Protein AF-A0A9W9KBC9-F1 (afdb_monomer)

Radius of gyration: 22.39 Å; Cα contacts (8 Å, |Δi|>4): 145; chains: 1; bounding box: 59×56×52 Å

Foldseek 3Di:
DPPVVVVVVVVVVVVVVVVVVVVVVVPDPQDDLAPAAAEAEDPDPVLVLVLLCSCPVSVRPNVRHHYDYPDPDDDDPPPDPPLPPDDPDVSNLVSQQVDADPVDRVGGNNVVVVVVCVVCVVVLADPCQDDDPDDDPQPVVVLVVLVVVLLPDDLVVQPAHFQLVRDDPSNCPDPVVVNVCVSRVDDRRDGSSVVSVCCNPCVVVCCVSHPD

Sequence (212 aa):
MSNINKYNCEYQHRLNEEQQKSIHNECRPKRNPQNVQAWLIGRDVASLAAAVHLITKAKVPAHQVHILDIHHGSTGVIKAPGAQPYFHEECVKDILNVVPSLTDPDKSCWENIKEHEWYTRPINQSHARVIRQDQGETRQRKARMDLIEFILDDEKSFGPKKIGDLFDKTLFESEFWTLWSTTFMLQKWHSASEFHRLLCKYLPEMHTRNSV

pLDDT: mean 78.31, std 17.49, range [37.75, 97.44]

InterPro domains:
  IPR010354 Oleate hydratase [PF06100] (36-210)
  IPR010354 Oleate hydratase [PTHR37417] (26-208)
  IPR036188 FAD/NAD(P)-binding domain superfamily [G3DSA:3.50.50.60] (2-139)

Organism: NCBI:txid1131581

Mean predicted aligned error: 11.78 Å

Secondary structure (DSSP, 8-state):
--HHHHHHHHHHHHHHHHHHHHHHHHSS----GGG--EEEESSSHHHHHHHHHHHHTS---GGGEEEE----S------PPP-SSP---HHHHHHHHHSBPSS-TTSBHHHHHHHHHHHHTTT---S-S---S------HHHHHHHHHHHHHS-GGGTTT-BHHHH--HHHHTSHHHHHHHHHTT--TTSBHHHHHHHHHHHHHHHHHHS--

Nearest PDB structures (foldseek):
  9axe-assembly1_A  TM=8.145E-01  e=1.492E-07  Staphylococcus aureus
  7kax-assembly2_C  TM=8.296E-01  e=1.999E-07  Staphylococcus aureus
  7kay-assembly1_A  TM=7.781E-01  e=1.492E-07  Staphylococcus aureus
  8ur6-assembly1_B  TM=7.524E-01  e=2.841E-07  Staphylococcus aureus
  7kax-assembly2_B  TM=7.781E-01  e=3.133E-06  Staphylococcus aureus

Structure (mmCIF, N/CA/C/O backbone):
data_AF-A0A9W9KBC9-F1
#
_entry.id   AF-A0A9W9KBC9-F1
#
loop_
_atom_site.group_PDB
_atom_site.id
_atom_site.type_symbol
_atom_site.label_atom_id
_atom_site.label_alt_id
_atom_site.label_comp_id
_atom_site.label_asym_id
_atom_site.label_entity_id
_atom_site.label_seq_id
_atom_site.pdbx_PDB_ins_code
_atom_site.Cartn_x
_atom_site.Cartn_y
_atom_site.Cartn_z
_atom_site.occupancy
_atom_site.B_iso_or_equiv
_atom_site.auth_seq_id
_atom_site.auth_comp_id
_atom_site.auth_asym_id
_atom_site.auth_atom_id
_atom_site.pdbx_PDB_model_num
ATOM 1 N N . MET A 1 1 ? 8.366 33.590 -12.735 1.00 38.19 1 MET A N 1
ATOM 2 C CA . MET A 1 1 ? 7.001 34.044 -12.375 1.00 38.19 1 MET A CA 1
ATOM 3 C C . MET A 1 1 ? 5.900 32.983 -12.581 1.00 38.19 1 MET A C 1
ATOM 5 O O . MET A 1 1 ? 4.764 33.282 -12.253 1.00 38.19 1 MET A O 1
ATOM 9 N N . SER A 1 2 ? 6.179 31.742 -13.027 1.00 47.88 2 SER A N 1
ATOM 10 C CA . SER A 1 2 ? 5.127 30.725 -13.278 1.00 47.88 2 SER A CA 1
ATOM 11 C C . SER A 1 2 ? 4.827 29.756 -12.119 1.00 47.88 2 SER A C 1
ATOM 13 O O . SER A 1 2 ? 3.804 29.080 -12.156 1.00 47.88 2 SER A O 1
ATOM 15 N N . ASN A 1 3 ? 5.657 29.698 -11.069 1.00 43.78 3 ASN A N 1
ATOM 16 C CA . ASN A 1 3 ? 5.478 28.718 -9.984 1.00 43.78 3 ASN A CA 1
ATOM 17 C C . ASN A 1 3 ? 4.366 29.083 -8.984 1.00 43.78 3 ASN A C 1
ATOM 19 O O . ASN A 1 3 ? 3.722 28.186 -8.455 1.00 43.78 3 ASN A O 1
ATOM 23 N N . ILE A 1 4 ? 4.072 30.369 -8.764 1.00 42.66 4 ILE A N 1
ATOM 24 C CA . ILE A 1 4 ? 3.036 30.802 -7.802 1.00 42.66 4 ILE A CA 1
ATOM 25 C C . ILE A 1 4 ? 1.627 30.394 -8.271 1.00 42.66 4 ILE A C 1
ATOM 27 O O . ILE A 1 4 ? 0.792 29.991 -7.465 1.00 42.66 4 ILE A O 1
ATOM 31 N N . ASN A 1 5 ? 1.382 30.403 -9.585 1.00 44.00 5 ASN A N 1
ATOM 32 C CA . ASN A 1 5 ? 0.074 30.060 -10.147 1.00 44.00 5 ASN A CA 1
ATOM 33 C C . ASN A 1 5 ? -0.251 28.561 -10.047 1.00 44.00 5 ASN A C 1
ATOM 35 O O . ASN A 1 5 ? -1.417 28.212 -9.885 1.00 44.00 5 ASN A O 1
ATOM 39 N N . LYS A 1 6 ? 0.755 27.675 -10.091 1.00 48.59 6 LYS A N 1
ATOM 40 C CA . LYS A 1 6 ? 0.546 26.223 -9.966 1.00 48.59 6 LYS A CA 1
ATOM 41 C C . LYS A 1 6 ? 0.230 25.813 -8.523 1.00 48.59 6 LYS A C 1
ATOM 43 O O . LYS A 1 6 ? -0.740 25.097 -8.303 1.00 48.59 6 LYS A O 1
ATOM 48 N N . TYR A 1 7 ? 0.969 26.355 -7.550 1.00 42.62 7 TYR A N 1
ATOM 49 C CA . TYR A 1 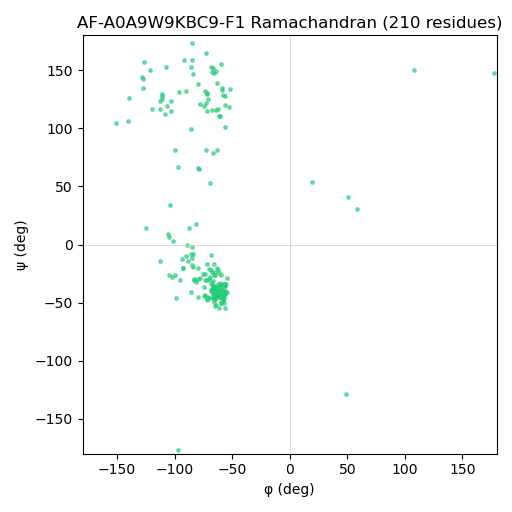7 ? 0.697 26.127 -6.124 1.00 42.62 7 TYR A CA 1
ATOM 50 C C . TYR A 1 7 ? -0.665 26.686 -5.693 1.00 42.62 7 TYR A C 1
ATOM 52 O O . TYR A 1 7 ? -1.391 26.020 -4.958 1.00 42.62 7 TYR A O 1
ATOM 60 N N . ASN A 1 8 ? -1.052 27.865 -6.196 1.00 39.69 8 ASN A N 1
ATOM 61 C CA . ASN A 1 8 ? -2.388 28.410 -5.952 1.00 39.69 8 ASN A CA 1
ATOM 62 C C . ASN A 1 8 ? -3.484 27.534 -6.576 1.00 39.69 8 ASN A C 1
ATOM 64 O O . ASN A 1 8 ? -4.514 27.331 -5.946 1.00 39.69 8 ASN A O 1
ATOM 68 N N . CYS A 1 9 ? -3.263 26.967 -7.765 1.00 45.56 9 CYS A N 1
ATOM 69 C CA . CYS A 1 9 ? -4.229 26.071 -8.402 1.00 45.56 9 CYS A CA 1
ATOM 70 C C . CYS A 1 9 ? -4.414 24.763 -7.609 1.00 45.56 9 CYS A C 1
ATOM 72 O O . CYS A 1 9 ? -5.542 24.391 -7.305 1.00 45.56 9 CYS A O 1
ATOM 74 N N . GLU A 1 10 ? -3.325 24.110 -7.188 1.00 54.19 10 GLU A N 1
ATOM 75 C CA . GLU A 1 10 ? -3.364 22.872 -6.386 1.00 54.19 10 GLU A CA 1
ATOM 76 C C . GLU A 1 10 ? -3.938 23.084 -4.973 1.00 54.19 10 GLU A C 1
ATOM 78 O O . GLU A 1 10 ? -4.568 22.188 -4.408 1.00 54.19 10 GLU A O 1
ATOM 83 N N . TYR A 1 11 ? -3.736 24.267 -4.386 1.00 52.25 11 TYR A N 1
ATOM 84 C CA . TYR A 1 11 ? -4.329 24.637 -3.100 1.00 52.25 11 TYR A CA 1
ATOM 85 C C . TYR A 1 11 ? -5.838 24.876 -3.223 1.00 52.25 11 TYR A C 1
ATOM 87 O O . TYR A 1 11 ? -6.614 24.332 -2.442 1.00 52.25 11 TYR A O 1
ATOM 95 N N . GLN A 1 12 ? -6.268 25.614 -4.250 1.00 41.38 12 GLN A N 1
ATOM 96 C CA . GLN A 1 12 ? -7.689 25.838 -4.531 1.00 41.38 12 GLN A CA 1
ATOM 97 C C . GLN A 1 12 ? -8.405 24.532 -4.914 1.00 41.38 12 GLN A C 1
ATOM 99 O O . GLN A 1 12 ? -9.538 24.316 -4.495 1.00 41.38 12 GLN A O 1
ATOM 104 N N . HIS A 1 13 ? -7.741 23.618 -5.633 1.00 56.84 13 HIS A N 1
ATOM 105 C CA . HIS A 1 13 ? -8.294 22.295 -5.940 1.00 56.84 13 HIS A CA 1
ATOM 106 C C . HIS A 1 13 ? -8.493 21.450 -4.674 1.00 56.84 13 HIS A C 1
ATOM 108 O O . HIS A 1 13 ? -9.556 20.859 -4.503 1.00 56.84 13 HIS A O 1
ATOM 114 N N . ARG A 1 14 ? -7.523 21.452 -3.745 1.00 61.00 14 ARG A N 1
ATOM 115 C CA . ARG A 1 14 ? -7.652 20.763 -2.448 1.00 61.00 14 ARG A CA 1
ATOM 116 C C . ARG A 1 14 ? -8.760 21.343 -1.576 1.00 61.00 14 ARG A C 1
ATOM 118 O O . ARG A 1 14 ? -9.538 20.570 -1.032 1.00 61.00 14 ARG A O 1
ATOM 125 N N . LEU A 1 15 ? -8.880 22.669 -1.490 1.00 57.75 15 LEU A N 1
ATOM 126 C CA . LEU A 1 15 ? -9.969 23.314 -0.746 1.00 57.75 15 LEU A CA 1
ATOM 127 C C . LEU A 1 15 ? -11.342 22.981 -1.341 1.00 57.75 15 LEU A C 1
ATOM 129 O O . LEU A 1 15 ? -12.271 22.662 -0.603 1.00 57.75 15 LEU A O 1
ATOM 133 N N . ASN A 1 16 ? -11.454 22.981 -2.671 1.00 55.47 16 ASN A N 1
ATOM 134 C CA . ASN A 1 16 ? -12.686 22.610 -3.364 1.00 55.47 16 ASN A CA 1
ATOM 135 C C . ASN A 1 16 ? -13.025 21.123 -3.179 1.00 55.47 16 ASN A C 1
ATOM 137 O O . ASN A 1 16 ? -14.193 20.787 -2.996 1.00 55.47 16 ASN A O 1
ATOM 141 N N . GLU A 1 17 ? -12.029 20.233 -3.171 1.00 61.78 17 GLU A N 1
ATOM 142 C CA . GLU A 1 17 ? -12.213 18.810 -2.868 1.00 61.78 17 GLU A CA 1
ATOM 143 C C . GLU A 1 17 ? -12.592 18.565 -1.405 1.00 61.78 17 GLU A C 1
ATOM 145 O O . GLU A 1 17 ? -13.431 17.710 -1.130 1.00 61.78 17 GLU A O 1
ATOM 150 N N . GLU A 1 18 ? -12.008 19.296 -0.456 1.00 61.31 18 GLU A N 1
ATOM 151 C CA . GLU A 1 18 ? -12.366 19.231 0.964 1.00 61.31 18 GLU A CA 1
ATOM 152 C C . GLU A 1 18 ? -13.781 19.768 1.207 1.00 61.31 18 GLU A C 1
ATOM 154 O O . GLU A 1 18 ? -14.566 19.126 1.910 1.00 61.31 18 GLU A O 1
ATOM 159 N N . GLN A 1 19 ? -14.163 20.871 0.556 1.00 53.91 19 GLN A N 1
ATOM 160 C CA . GLN A 1 19 ? -15.533 21.389 0.584 1.00 53.91 19 GLN A CA 1
ATOM 161 C C . GLN A 1 19 ? -16.522 20.431 -0.085 1.00 53.91 19 GLN A C 1
ATOM 163 O O . GLN A 1 19 ? -17.578 20.165 0.484 1.00 53.91 19 GLN A O 1
ATOM 168 N N . GLN A 1 20 ? -16.190 19.839 -1.234 1.00 54.19 20 GLN A N 1
ATOM 169 C CA . GLN A 1 20 ? -17.045 18.838 -1.882 1.00 54.19 20 GLN A CA 1
ATOM 170 C C . GLN A 1 20 ? -17.157 17.549 -1.059 1.00 54.19 20 GLN A C 1
ATOM 172 O O . GLN A 1 20 ? -18.251 16.996 -0.958 1.00 54.19 20 GLN A O 1
ATOM 177 N N . LYS A 1 21 ? -16.081 17.089 -0.408 1.00 58.62 21 LYS A N 1
ATOM 178 C CA . LYS A 1 21 ? -16.115 15.961 0.543 1.00 58.62 21 LYS A CA 1
ATOM 179 C C . LYS A 1 21 ? -16.962 16.287 1.775 1.00 58.62 21 LYS A C 1
ATOM 181 O O . LYS A 1 21 ? -17.679 15.408 2.250 1.00 58.62 21 LYS A O 1
ATOM 186 N N . SER A 1 22 ? -16.914 17.526 2.267 1.00 54.06 22 SER A N 1
ATOM 187 C CA . SER A 1 22 ? -17.748 18.011 3.375 1.00 54.06 22 SER A CA 1
ATOM 188 C C . SER A 1 22 ? -19.237 18.000 3.004 1.00 54.06 22 SER A C 1
ATOM 190 O O . SER A 1 22 ? -20.035 17.336 3.664 1.00 54.06 22 SER A O 1
ATOM 192 N N . ILE A 1 23 ? -19.589 18.611 1.868 1.00 54.50 23 ILE A N 1
ATOM 193 C CA . ILE A 1 23 ? -20.967 18.688 1.353 1.00 54.50 23 ILE A CA 1
ATOM 194 C C . ILE A 1 23 ? -21.520 17.287 1.031 1.00 54.50 23 ILE A C 1
ATOM 196 O O . ILE A 1 23 ? -22.667 16.966 1.348 1.00 54.50 23 ILE A O 1
ATOM 200 N N . HIS A 1 24 ? -20.700 16.403 0.453 1.00 54.56 24 HIS A N 1
ATOM 201 C CA . HIS A 1 24 ? -21.101 15.025 0.140 1.00 54.56 24 HIS A CA 1
ATOM 202 C C . HIS A 1 24 ? -21.281 14.149 1.391 1.00 54.56 24 HIS A C 1
ATOM 204 O O . HIS A 1 24 ? -22.105 13.232 1.391 1.00 54.56 24 HIS A O 1
ATOM 210 N N . ASN A 1 25 ? -20.543 14.429 2.471 1.00 58.69 25 ASN A N 1
ATOM 211 C CA . ASN A 1 25 ? -20.689 13.734 3.754 1.00 58.69 25 ASN A CA 1
ATOM 212 C C . ASN A 1 25 ? -21.935 14.170 4.542 1.00 58.69 25 ASN A C 1
ATOM 214 O O . ASN A 1 25 ? -22.448 13.377 5.335 1.00 58.69 25 ASN A O 1
ATOM 218 N N . GLU A 1 26 ? -22.439 15.387 4.329 1.00 56.28 26 GLU A N 1
ATOM 219 C CA . GLU A 1 26 ? -23.689 15.860 4.939 1.00 56.28 26 GLU A CA 1
ATOM 220 C C . GLU A 1 26 ? -24.938 15.231 4.299 1.00 56.28 26 GLU A C 1
ATOM 222 O O . GLU A 1 26 ? -25.917 14.974 4.997 1.00 56.28 26 GLU A O 1
ATOM 227 N N . CYS A 1 27 ? -24.896 14.895 3.004 1.00 51.22 27 CYS A N 1
ATOM 228 C CA . CYS A 1 27 ? -26.049 14.356 2.264 1.00 51.22 27 CYS A CA 1
ATOM 229 C C . CYS A 1 27 ? -26.268 12.835 2.378 1.00 51.22 27 CYS A C 1
ATOM 231 O O . CYS A 1 27 ? -27.236 12.314 1.818 1.00 51.22 27 CYS A O 1
ATOM 233 N N . ARG A 1 28 ? -25.407 12.084 3.079 1.00 60.97 28 ARG A N 1
ATOM 234 C CA . ARG A 1 28 ? -25.609 10.635 3.266 1.00 60.97 28 ARG A CA 1
ATOM 235 C C . ARG A 1 28 ? -26.420 10.355 4.532 1.00 60.97 28 ARG A C 1
ATOM 237 O O . ARG A 1 28 ? -26.050 10.849 5.597 1.00 60.97 28 ARG A O 1
ATOM 244 N N . PRO A 1 29 ? -27.462 9.503 4.477 1.00 66.19 29 PRO A N 1
ATOM 245 C CA . PRO A 1 29 ? -28.165 9.081 5.681 1.00 66.19 29 PRO A CA 1
ATOM 246 C C . PRO A 1 29 ? -27.181 8.364 6.614 1.00 66.19 29 PRO A C 1
ATOM 248 O O . PRO A 1 29 ? -26.692 7.271 6.315 1.00 66.19 29 PRO A O 1
ATOM 251 N N . LYS A 1 30 ? -26.858 9.001 7.744 1.00 73.25 30 LYS A N 1
ATOM 252 C CA . LYS A 1 30 ? -26.003 8.411 8.775 1.00 73.25 30 LYS A CA 1
ATOM 253 C C . LYS A 1 30 ? -26.799 7.319 9.477 1.00 73.25 30 LYS A C 1
ATOM 255 O O . LYS A 1 30 ? -27.814 7.589 10.115 1.00 73.25 30 LYS A O 1
ATOM 260 N N . ARG A 1 31 ? -26.355 6.068 9.338 1.00 83.56 31 ARG A N 1
ATOM 261 C CA . ARG A 1 31 ? -26.921 4.953 10.105 1.00 83.56 31 ARG A CA 1
ATOM 262 C C . ARG A 1 31 ? -26.665 5.199 11.588 1.00 83.56 31 ARG A C 1
ATOM 264 O O . ARG A 1 31 ? -25.572 5.621 11.953 1.00 83.56 31 ARG A O 1
ATOM 271 N N . ASN A 1 32 ? -27.663 4.914 12.420 1.00 90.25 32 ASN A N 1
ATOM 272 C CA . ASN A 1 32 ? -27.518 4.984 13.867 1.00 90.25 32 ASN A CA 1
ATOM 273 C C . ASN A 1 32 ? -26.486 3.929 14.328 1.00 90.25 32 ASN A C 1
ATOM 275 O O . ASN A 1 32 ? -26.765 2.740 14.140 1.00 90.25 32 ASN A O 1
ATOM 279 N N . PRO A 1 33 ? -25.322 4.314 14.893 1.00 92.19 33 PRO A N 1
ATOM 280 C CA . PRO A 1 33 ? -24.244 3.377 15.223 1.00 92.19 33 PRO A CA 1
ATOM 281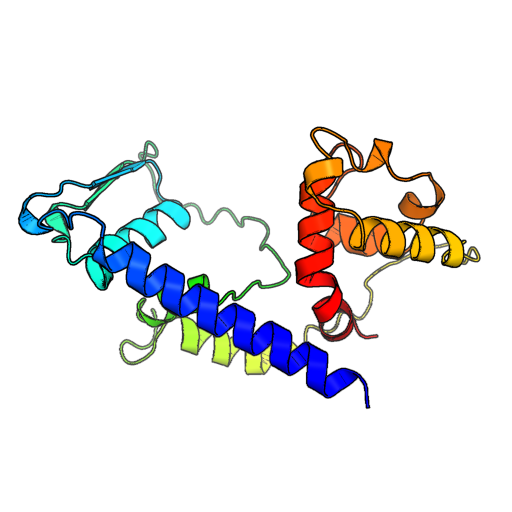 C C . PRO A 1 33 ? -24.676 2.247 16.158 1.00 92.19 33 PRO A C 1
ATOM 283 O O . PRO A 1 33 ? -24.230 1.120 15.992 1.00 92.19 33 PRO A O 1
ATOM 286 N N . GLN A 1 34 ? -25.601 2.527 17.078 1.00 92.50 34 GLN A N 1
ATOM 287 C CA . GLN A 1 34 ? -26.148 1.572 18.045 1.00 92.50 34 GLN A CA 1
ATOM 288 C C . GLN A 1 34 ? -26.918 0.415 17.389 1.00 92.50 34 GLN A C 1
ATOM 290 O O . GLN A 1 34 ? -27.102 -0.630 18.006 1.00 92.50 34 GLN A O 1
ATOM 295 N N . ASN A 1 35 ? -27.359 0.584 16.141 1.00 94.50 35 ASN A N 1
ATOM 296 C CA . ASN A 1 35 ? -28.105 -0.428 15.392 1.00 94.50 35 ASN A CA 1
ATOM 297 C C . ASN A 1 35 ? -27.243 -1.114 14.318 1.00 94.50 35 ASN A C 1
ATOM 299 O O . ASN A 1 35 ? -27.769 -1.869 13.498 1.00 94.50 35 ASN A O 1
ATOM 303 N N . VAL A 1 36 ? -25.938 -0.833 14.272 1.00 94.75 36 VAL A N 1
ATOM 304 C CA . VAL A 1 36 ? -25.016 -1.403 13.284 1.00 94.75 36 VAL A CA 1
ATOM 305 C C . VAL A 1 36 ? -24.316 -2.617 13.881 1.00 94.75 36 VAL A C 1
ATOM 307 O O . VAL A 1 36 ? -23.757 -2.543 14.964 1.00 94.75 36 VAL A O 1
ATOM 310 N N . GLN A 1 37 ? -24.301 -3.719 13.134 1.00 96.06 37 GLN A N 1
ATOM 311 C CA . GLN A 1 37 ? -23.438 -4.875 13.384 1.00 96.06 37 GLN A CA 1
ATOM 312 C C . GLN A 1 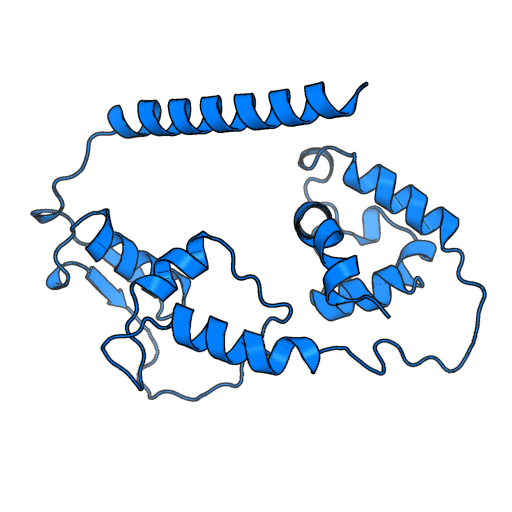37 ? -22.426 -4.964 12.241 1.00 96.06 37 GLN A C 1
ATOM 314 O O . GLN A 1 37 ? -22.821 -5.010 11.073 1.00 96.06 37 GLN A O 1
ATOM 319 N N . ALA A 1 38 ? -21.135 -4.957 12.563 1.00 96.88 38 ALA A N 1
ATOM 320 C CA . ALA A 1 38 ? -20.052 -5.006 11.589 1.00 96.88 38 ALA A CA 1
ATOM 321 C C . ALA A 1 38 ? -19.318 -6.343 11.682 1.00 96.88 38 ALA A C 1
ATOM 323 O O . ALA A 1 38 ? -18.868 -6.730 12.755 1.00 96.88 38 ALA A O 1
ATOM 324 N N . TRP A 1 39 ? -19.176 -7.024 10.549 1.00 96.69 39 TRP A N 1
ATOM 325 C CA . TRP A 1 39 ? -18.492 -8.310 10.446 1.00 96.69 39 TRP A CA 1
ATOM 326 C C . TRP A 1 39 ? -17.317 -8.156 9.486 1.00 96.69 39 TRP A C 1
ATOM 328 O O . TRP A 1 39 ? -17.510 -7.837 8.313 1.00 96.69 39 TRP A O 1
ATOM 338 N N . LEU A 1 40 ? -16.106 -8.333 10.001 1.00 95.88 40 LEU A N 1
ATOM 339 C CA . LEU A 1 40 ? -14.848 -8.160 9.284 1.00 95.88 40 LEU A CA 1
ATOM 340 C C . LEU A 1 40 ? -14.207 -9.533 9.096 1.00 95.88 40 LEU A C 1
ATOM 342 O O . LEU A 1 40 ? -14.101 -10.300 10.050 1.00 95.88 40 LEU A O 1
ATOM 346 N N . ILE A 1 41 ? -13.812 -9.856 7.867 1.00 93.69 41 ILE A N 1
ATOM 347 C CA . ILE A 1 41 ? -13.252 -11.164 7.517 1.00 93.69 41 ILE A CA 1
ATOM 348 C C . ILE A 1 41 ? -11.737 -11.013 7.371 1.00 93.69 41 ILE A C 1
ATOM 350 O O . ILE A 1 41 ? -11.276 -10.347 6.449 1.00 93.69 41 ILE A O 1
ATOM 354 N N . GLY A 1 42 ? -10.984 -11.666 8.256 1.00 88.94 42 GLY A N 1
ATOM 355 C CA . GLY A 1 42 ? -9.524 -11.617 8.324 1.00 88.94 42 GLY A CA 1
ATOM 356 C C . GLY A 1 42 ? -8.999 -10.823 9.526 1.00 88.94 42 GLY A C 1
ATOM 357 O O . G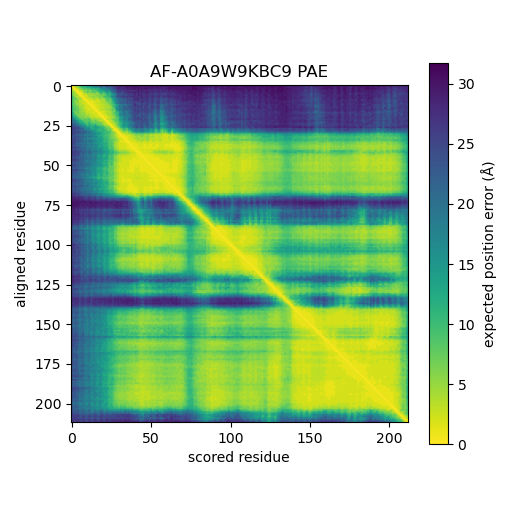LY A 1 42 ? -9.620 -9.878 10.002 1.00 88.94 42 GLY A O 1
ATOM 358 N N . ARG A 1 43 ? -7.816 -11.205 10.025 1.00 86.50 43 ARG A N 1
ATOM 359 C CA . ARG A 1 43 ? -7.080 -10.510 11.105 1.00 86.50 43 ARG A CA 1
ATOM 360 C C . ARG A 1 43 ? -5.901 -9.698 10.550 1.00 86.50 43 ARG A C 1
ATOM 362 O O . ARG A 1 43 ? -4.833 -9.621 11.151 1.00 86.50 43 ARG A O 1
ATOM 369 N N . ASP A 1 44 ? -6.062 -9.153 9.352 1.00 87.94 44 ASP A N 1
ATOM 370 C CA . ASP A 1 44 ? -5.040 -8.336 8.708 1.00 87.94 44 ASP A CA 1
ATOM 371 C C . ASP A 1 44 ? -5.117 -6.866 9.149 1.00 87.94 44 ASP A C 1
ATOM 373 O O . ASP A 1 44 ? -6.020 -6.435 9.872 1.00 87.94 44 ASP A O 1
ATOM 377 N N . VAL A 1 45 ? -4.135 -6.076 8.711 1.00 87.56 45 VAL A N 1
ATOM 378 C CA . VAL A 1 45 ? -4.067 -4.642 9.022 1.00 87.56 45 VAL A CA 1
ATOM 379 C C . VAL A 1 45 ? -5.293 -3.897 8.487 1.00 87.56 45 VAL A C 1
ATOM 381 O O . VAL A 1 45 ? -5.750 -2.962 9.135 1.00 87.56 45 VAL A O 1
ATOM 384 N N . ALA A 1 46 ? -5.864 -4.318 7.353 1.00 90.25 46 ALA A N 1
ATOM 385 C CA . ALA A 1 46 ? -7.049 -3.685 6.777 1.00 90.25 46 ALA A CA 1
ATOM 386 C C . ALA A 1 46 ? -8.288 -3.871 7.669 1.00 90.25 46 ALA A C 1
ATOM 388 O O . ALA A 1 46 ? -8.992 -2.904 7.967 1.00 90.25 46 ALA A O 1
ATOM 389 N N . SER A 1 47 ? -8.519 -5.091 8.152 1.00 92.88 47 SER A N 1
ATOM 390 C CA . SER A 1 47 ? -9.632 -5.419 9.046 1.00 92.88 47 SER A CA 1
ATOM 391 C C . SER A 1 47 ? -9.472 -4.741 10.406 1.00 92.88 47 SER A C 1
ATOM 393 O O . SER A 1 47 ? -10.418 -4.148 10.925 1.00 92.88 47 SER A O 1
ATOM 395 N N . LEU A 1 48 ? -8.258 -4.732 10.962 1.00 92.75 48 LEU A N 1
ATOM 396 C CA . LEU A 1 48 ? -7.977 -4.025 12.214 1.00 92.75 48 LEU A CA 1
ATOM 397 C C . LEU A 1 48 ? -8.155 -2.505 12.067 1.00 92.75 48 LEU A C 1
ATOM 399 O O . LEU A 1 48 ? -8.791 -1.880 12.916 1.00 92.75 48 LEU A O 1
ATOM 403 N N . ALA A 1 49 ? -7.675 -1.910 10.972 1.00 92.62 49 ALA A N 1
ATOM 404 C CA . ALA A 1 49 ? -7.881 -0.494 10.664 1.00 92.62 49 ALA A CA 1
ATOM 405 C C . ALA A 1 49 ? -9.373 -0.141 10.549 1.00 92.62 49 ALA A C 1
ATOM 407 O O . ALA A 1 49 ? -9.827 0.861 11.110 1.00 92.62 49 ALA A O 1
ATOM 408 N N . ALA A 1 50 ? -10.157 -0.987 9.871 1.00 94.44 50 ALA A N 1
ATOM 409 C CA . ALA A 1 50 ? -11.602 -0.814 9.758 1.00 94.44 50 ALA A CA 1
ATOM 410 C C . ALA A 1 50 ? -12.286 -0.850 11.133 1.00 94.44 50 ALA A C 1
ATOM 412 O O . ALA A 1 50 ? -13.098 0.028 11.433 1.00 94.44 50 ALA A O 1
ATOM 413 N N . ALA A 1 51 ? -11.921 -1.804 11.993 1.00 95.06 51 ALA A N 1
ATOM 414 C CA . ALA A 1 51 ? -12.439 -1.892 13.357 1.00 95.06 51 ALA A CA 1
ATOM 415 C C . ALA A 1 51 ? -12.127 -0.626 14.172 1.00 95.06 51 ALA A C 1
ATOM 417 O O . ALA A 1 51 ? -13.028 -0.052 14.792 1.00 95.06 51 ALA A O 1
ATOM 418 N N . VAL A 1 52 ? -10.882 -0.137 14.113 1.00 93.62 52 VAL A N 1
ATOM 419 C CA . VAL A 1 52 ? -10.471 1.106 14.786 1.00 93.62 52 VAL A CA 1
ATOM 420 C C . VAL A 1 52 ? -11.325 2.280 14.311 1.00 93.62 52 VAL A C 1
ATOM 422 O O . VAL A 1 52 ? -11.854 3.023 15.140 1.00 93.62 52 VAL A O 1
ATOM 425 N N . HIS A 1 53 ? -11.530 2.453 13.004 1.00 93.62 53 HIS A N 1
ATOM 426 C CA . HIS A 1 53 ? -12.355 3.546 12.480 1.00 93.62 53 HIS A CA 1
ATOM 427 C C . HIS A 1 53 ? -13.842 3.416 12.836 1.00 93.62 53 HIS A C 1
ATOM 429 O O . HIS A 1 53 ? -14.475 4.428 13.155 1.00 93.62 53 HIS A O 1
ATOM 435 N N . LEU A 1 54 ? -14.399 2.203 12.844 1.00 94.94 54 LEU A N 1
ATOM 436 C CA . LEU A 1 54 ? -15.784 1.965 13.260 1.00 94.94 54 LEU A CA 1
ATOM 437 C C . LEU A 1 54 ? -16.015 2.410 14.709 1.00 94.94 54 LEU A C 1
ATOM 439 O O . LEU A 1 54 ? -16.975 3.128 14.991 1.00 94.94 54 LEU A O 1
ATOM 443 N N . ILE A 1 55 ? -15.099 2.056 15.607 1.00 94.38 55 ILE A N 1
ATOM 444 C CA . ILE A 1 55 ? -15.195 2.398 17.029 1.00 94.38 55 ILE A CA 1
ATOM 445 C C . ILE A 1 55 ? -14.932 3.895 17.246 1.00 94.38 55 ILE A C 1
ATOM 447 O O . ILE A 1 55 ? -15.690 4.591 17.923 1.00 94.38 55 ILE A O 1
ATOM 451 N N . THR A 1 56 ? -13.865 4.427 16.651 1.00 92.31 56 THR A N 1
ATOM 452 C CA . THR A 1 56 ? -13.351 5.764 16.997 1.00 92.31 56 THR A CA 1
ATOM 453 C C . THR A 1 56 ? -14.035 6.891 16.232 1.00 92.31 56 THR A C 1
ATOM 455 O O . THR A 1 56 ? -14.338 7.929 16.830 1.00 92.31 56 THR A O 1
ATOM 458 N N . LYS A 1 57 ? -14.304 6.701 14.934 1.00 91.00 57 LYS A N 1
ATOM 459 C CA . LYS A 1 57 ? -14.880 7.719 14.040 1.00 91.00 57 LYS A CA 1
ATOM 460 C C . LYS A 1 57 ? -16.382 7.524 13.860 1.00 91.00 57 LYS A C 1
ATOM 462 O O . LYS A 1 57 ? -17.125 8.491 13.988 1.00 91.00 57 LYS A O 1
ATOM 467 N N . ALA A 1 58 ? -16.835 6.292 13.614 1.00 92.44 58 ALA A N 1
ATOM 468 C CA . ALA A 1 58 ? -18.260 6.003 13.418 1.00 92.44 58 ALA A CA 1
ATOM 469 C C . ALA A 1 58 ? -19.034 5.764 14.728 1.00 92.44 58 ALA A C 1
ATOM 471 O O . ALA A 1 58 ? -20.260 5.711 14.695 1.00 92.44 58 ALA A O 1
ATOM 472 N N . LYS A 1 59 ? -18.339 5.665 15.872 1.00 94.38 59 LYS A N 1
ATOM 473 C CA . LYS A 1 59 ? -18.922 5.465 17.212 1.00 94.38 59 LYS A CA 1
ATOM 474 C C . LYS A 1 59 ? -19.775 4.197 17.333 1.00 94.38 59 LYS A C 1
ATOM 476 O O . LYS A 1 59 ? -20.712 4.161 18.127 1.00 94.38 59 LYS A O 1
ATOM 481 N N . VAL A 1 60 ? -19.444 3.157 16.566 1.00 96.44 60 VAL A N 1
ATOM 482 C CA . VAL A 1 60 ? -20.055 1.831 16.713 1.00 96.44 60 VAL A CA 1
ATOM 483 C C . VAL A 1 60 ? -19.538 1.202 18.014 1.00 96.44 60 VAL A C 1
ATOM 485 O O . VAL A 1 60 ? -18.320 1.124 18.202 1.00 96.44 60 VAL A O 1
ATOM 488 N N . PRO A 1 61 ? -20.419 0.767 18.931 1.00 97.00 61 PRO A N 1
ATOM 489 C CA . PRO A 1 61 ? -20.028 0.025 20.124 1.00 97.00 61 PRO A CA 1
ATOM 490 C C . PRO A 1 61 ? -19.145 -1.186 19.798 1.00 97.00 61 PRO A C 1
ATOM 492 O O . PRO A 1 61 ? -19.466 -1.985 18.923 1.00 97.00 61 PRO A O 1
ATOM 495 N N . ALA A 1 62 ? -18.051 -1.365 20.543 1.00 95.69 62 ALA A N 1
ATOM 496 C CA . ALA A 1 62 ? -17.056 -2.403 20.255 1.00 95.69 62 ALA A CA 1
ATOM 497 C C . ALA A 1 62 ? -17.636 -3.831 20.239 1.00 95.69 62 ALA A C 1
ATOM 499 O O . ALA A 1 62 ? -17.229 -4.645 19.421 1.00 95.69 62 ALA A O 1
ATOM 500 N N . HIS A 1 63 ? -18.635 -4.122 21.081 1.00 96.62 63 HIS A N 1
ATOM 501 C CA . HIS A 1 63 ? -19.307 -5.429 21.120 1.00 96.62 63 HIS A CA 1
ATOM 502 C C . HIS A 1 63 ? -20.151 -5.738 19.865 1.00 96.62 63 HIS A C 1
ATOM 504 O O . HIS A 1 63 ? -20.648 -6.853 19.726 1.00 96.62 63 HIS A O 1
ATOM 510 N N . GLN A 1 64 ? -20.342 -4.760 18.972 1.00 97.44 64 GLN A N 1
ATOM 511 C CA . GLN A 1 64 ? -21.026 -4.915 17.685 1.00 97.44 64 GLN A CA 1
ATOM 512 C C . GLN A 1 64 ? -20.050 -5.030 16.500 1.00 97.44 64 GLN A C 1
ATOM 514 O O . GLN A 1 64 ? -20.482 -5.081 15.347 1.00 97.44 64 GLN A O 1
ATOM 519 N N . VAL A 1 65 ? -18.739 -5.044 16.763 1.00 97.38 65 VAL A N 1
ATOM 520 C CA . VAL A 1 65 ? -17.688 -5.222 15.756 1.00 97.38 65 VAL A CA 1
ATOM 521 C C . VAL A 1 65 ? -17.070 -6.607 15.933 1.00 97.38 65 VAL A C 1
ATOM 523 O O . VAL A 1 65 ? -16.388 -6.876 16.918 1.00 97.38 65 VAL A O 1
ATOM 526 N N . HIS A 1 66 ? -17.295 -7.480 14.956 1.00 95.75 66 HIS A N 1
ATOM 527 C CA . HIS A 1 66 ? -16.880 -8.881 14.972 1.00 95.75 66 HIS A CA 1
ATOM 528 C C . HIS A 1 66 ? -15.775 -9.101 13.944 1.00 95.75 66 HIS A C 1
ATOM 530 O O . HIS A 1 66 ? -15.963 -8.801 12.766 1.00 95.75 66 HIS A O 1
ATOM 536 N N . ILE A 1 67 ? -14.635 -9.643 14.370 1.00 94.44 67 ILE A N 1
ATOM 537 C CA . ILE A 1 67 ? -13.540 -10.040 13.476 1.00 94.44 67 ILE A CA 1
ATOM 538 C C . ILE A 1 67 ? -13.531 -11.564 13.390 1.00 94.44 67 ILE A C 1
ATOM 540 O O . ILE A 1 67 ? -13.364 -12.247 14.399 1.00 94.44 67 ILE A O 1
ATOM 544 N N . LEU A 1 68 ? -13.722 -12.086 12.182 1.00 92.12 68 LEU A N 1
ATOM 545 C CA . LEU A 1 68 ? -13.750 -13.511 11.885 1.00 92.12 68 LEU A CA 1
ATOM 546 C C . LEU A 1 68 ? -12.429 -13.922 11.237 1.00 92.12 68 LEU A C 1
ATOM 548 O O . LEU A 1 68 ? -12.056 -13.396 10.191 1.00 92.12 68 LEU A O 1
ATOM 552 N N . ASP A 1 69 ? -11.743 -14.889 11.835 1.00 86.94 69 ASP A N 1
ATOM 553 C CA . ASP A 1 69 ? -10.524 -15.489 11.293 1.00 86.94 69 ASP A CA 1
ATOM 554 C C . ASP A 1 69 ? -10.693 -17.015 11.255 1.00 86.94 69 ASP A C 1
ATOM 556 O O . ASP A 1 69 ? -11.309 -17.604 12.143 1.00 86.94 69 ASP A O 1
ATOM 560 N N . ILE A 1 70 ? -10.160 -17.648 10.214 1.00 82.75 70 ILE A N 1
ATOM 561 C CA . ILE A 1 70 ? -10.196 -19.105 10.011 1.00 82.75 70 ILE A CA 1
ATOM 562 C C . ILE A 1 70 ? -9.045 -19.823 10.736 1.00 82.75 70 ILE A C 1
ATOM 564 O O . ILE A 1 70 ? -9.034 -21.049 10.836 1.00 82.75 70 ILE A O 1
ATOM 568 N N . HIS A 1 71 ? -8.056 -19.076 11.235 1.00 71.75 71 HIS A N 1
ATOM 569 C CA . HIS A 1 71 ? -6.859 -19.643 11.849 1.00 71.75 71 HIS A CA 1
ATOM 570 C C . HIS A 1 71 ? -7.076 -19.945 13.340 1.00 71.75 71 HIS A C 1
ATOM 572 O O . HIS A 1 71 ? -6.932 -19.080 14.205 1.00 71.75 71 HIS A O 1
ATOM 578 N N . HIS A 1 72 ? -7.354 -21.211 13.656 1.00 56.28 72 HIS A N 1
ATOM 579 C CA . HIS A 1 72 ? -7.390 -21.744 15.022 1.00 56.28 72 HIS A CA 1
ATOM 580 C C . HIS A 1 72 ? -5.965 -22.026 15.553 1.00 56.28 72 HIS A C 1
ATOM 582 O O . HIS A 1 72 ? -5.589 -23.177 15.754 1.00 56.28 72 HIS A O 1
ATOM 588 N N . GLY A 1 73 ? -5.118 -21.005 15.733 1.00 55.19 73 GLY A N 1
ATOM 589 C CA . GLY A 1 73 ? -3.748 -21.221 16.226 1.00 55.19 73 GLY A CA 1
ATOM 590 C C . GLY A 1 73 ? -2.879 -19.966 16.332 1.00 55.19 73 GLY A C 1
ATOM 591 O O . GLY A 1 73 ? -3.027 -19.017 15.564 1.00 55.19 73 GLY A O 1
ATOM 592 N N . SER A 1 74 ? -1.985 -19.958 17.324 1.00 51.88 74 SER A N 1
ATOM 593 C CA . SER A 1 74 ? -1.170 -18.827 17.786 1.00 51.88 74 SER A CA 1
ATOM 594 C C . SER A 1 74 ? -0.249 -18.209 16.727 1.00 51.88 74 SER A C 1
ATOM 596 O O . SER A 1 74 ? 0.488 -18.923 16.055 1.00 51.88 74 SER A O 1
ATOM 598 N N . THR A 1 75 ? -0.258 -16.871 16.677 1.00 52.00 75 THR A N 1
ATOM 599 C CA . THR A 1 75 ? 0.895 -15.938 16.637 1.00 52.00 75 THR A CA 1
ATOM 600 C C . THR A 1 75 ? 2.264 -16.486 16.206 1.00 52.00 75 THR A C 1
ATOM 602 O O . THR A 1 75 ? 3.268 -16.291 16.894 1.00 52.00 75 THR A O 1
ATOM 605 N N . GLY A 1 76 ? 2.351 -17.129 15.047 1.00 39.28 76 GLY A N 1
ATOM 606 C CA . GLY A 1 76 ? 3.626 -17.274 14.366 1.00 39.28 76 GLY A CA 1
ATOM 607 C C . GLY A 1 76 ? 4.054 -15.891 13.897 1.00 39.28 76 GLY A C 1
ATOM 608 O O . GLY A 1 76 ? 3.377 -15.301 13.057 1.00 39.28 76 GLY A O 1
ATOM 609 N N . VAL A 1 77 ? 5.161 -15.364 14.426 1.00 46.34 77 VAL A N 1
ATOM 610 C CA . VAL A 1 77 ? 5.871 -14.246 13.792 1.00 46.34 77 VAL A CA 1
ATOM 611 C C . VAL A 1 77 ? 6.437 -14.789 12.486 1.00 46.34 77 VAL A C 1
ATOM 613 O O . VAL A 1 77 ? 7.604 -15.161 12.382 1.00 46.34 77 VAL A O 1
ATOM 616 N N . ILE A 1 78 ? 5.579 -14.889 11.475 1.00 45.59 78 ILE A N 1
ATOM 617 C CA . ILE A 1 78 ? 6.030 -14.946 10.100 1.00 45.59 78 ILE A CA 1
ATOM 618 C C . ILE A 1 78 ? 6.738 -13.611 9.927 1.00 45.59 78 ILE A C 1
ATOM 620 O O . ILE A 1 78 ? 6.103 -12.556 9.986 1.00 45.59 78 ILE A O 1
ATOM 624 N N . LYS A 1 79 ? 8.066 -13.644 9.790 1.00 45.09 79 LYS A N 1
ATOM 625 C CA . LYS A 1 79 ? 8.818 -12.503 9.274 1.00 45.09 79 LYS A CA 1
ATOM 626 C C . LYS A 1 79 ? 8.339 -12.302 7.842 1.00 45.09 79 LYS A C 1
ATOM 628 O O . LYS A 1 79 ? 8.944 -12.806 6.901 1.00 45.09 79 LYS A O 1
ATOM 633 N N . ALA A 1 80 ? 7.198 -11.638 7.695 1.00 54.97 80 ALA A N 1
ATOM 634 C CA . ALA A 1 80 ? 6.784 -11.110 6.421 1.00 54.97 80 ALA A CA 1
ATOM 635 C C . ALA A 1 80 ? 7.909 -10.160 5.996 1.00 54.97 80 ALA A C 1
ATOM 637 O O . ALA A 1 80 ? 8.396 -9.399 6.843 1.00 54.97 80 ALA A O 1
ATOM 638 N N . PRO A 1 81 ? 8.389 -10.243 4.746 1.00 53.53 81 PRO A N 1
ATOM 639 C CA . PRO A 1 81 ? 9.371 -9.292 4.260 1.00 53.53 81 PRO A CA 1
ATOM 640 C C . PRO A 1 81 ? 8.808 -7.897 4.526 1.00 53.53 81 PRO A C 1
ATOM 642 O O . PRO A 1 81 ? 7.709 -7.569 4.079 1.00 53.53 81 PRO A O 1
ATOM 645 N N . GLY A 1 82 ? 9.511 -7.118 5.349 1.00 53.06 82 GLY A N 1
ATOM 646 C CA . GLY A 1 82 ? 9.099 -5.753 5.630 1.00 53.06 82 GLY A CA 1
ATOM 647 C C . GLY A 1 82 ? 8.999 -5.014 4.303 1.00 53.06 82 GLY A C 1
ATOM 648 O O . GLY A 1 82 ? 9.939 -5.054 3.508 1.00 53.06 82 GLY A O 1
ATOM 649 N N . ALA A 1 83 ? 7.862 -4.370 4.049 1.00 54.69 83 ALA A N 1
ATOM 650 C CA . ALA A 1 83 ? 7.708 -3.493 2.900 1.00 54.69 83 ALA A CA 1
ATOM 651 C C . ALA A 1 83 ? 8.507 -2.217 3.182 1.00 54.69 83 ALA A C 1
ATOM 653 O O . ALA A 1 83 ? 7.979 -1.219 3.669 1.00 54.69 83 ALA A O 1
ATOM 654 N N . GLN A 1 84 ? 9.817 -2.283 2.954 1.00 57.41 84 GLN A N 1
ATOM 655 C CA . GLN A 1 84 ? 10.586 -1.080 2.720 1.00 57.41 84 GLN A CA 1
ATOM 656 C C . GLN A 1 84 ? 10.381 -0.648 1.264 1.00 57.41 84 GLN A C 1
ATOM 658 O O . GLN A 1 84 ? 10.403 -1.488 0.369 1.00 57.41 84 GLN A O 1
ATOM 663 N N . PRO A 1 85 ? 10.211 0.657 1.023 1.00 54.16 85 PRO A N 1
ATOM 664 C CA . PRO A 1 85 ? 10.418 1.725 1.992 1.00 54.16 85 PRO A CA 1
ATOM 665 C C . PRO A 1 85 ? 9.171 1.986 2.859 1.00 54.16 85 PRO A C 1
ATOM 667 O O . PRO A 1 85 ? 8.047 1.740 2.441 1.00 54.16 85 PRO A O 1
ATOM 670 N N . TYR A 1 86 ? 9.374 2.491 4.084 1.00 63.06 86 TYR A N 1
ATOM 671 C CA . TYR A 1 86 ? 8.268 2.787 4.997 1.00 63.06 86 TYR A CA 1
ATOM 672 C C . TYR A 1 86 ? 7.357 3.858 4.386 1.00 63.06 86 TYR A C 1
ATOM 674 O O . TYR A 1 86 ? 7.772 4.999 4.142 1.00 63.06 86 TYR A O 1
ATOM 682 N N . PHE A 1 87 ? 6.113 3.485 4.116 1.00 63.31 87 PHE A N 1
ATOM 683 C CA . PHE A 1 87 ? 5.084 4.404 3.651 1.00 63.31 87 PHE A CA 1
ATOM 684 C C . PHE A 1 87 ? 4.210 4.799 4.836 1.00 63.31 87 PHE A C 1
ATOM 686 O O . PHE A 1 87 ? 3.137 4.244 5.053 1.00 63.31 87 PHE A O 1
ATOM 693 N N . HIS A 1 88 ? 4.686 5.765 5.626 1.00 66.38 88 HIS A N 1
ATOM 694 C CA . HIS A 1 88 ? 3.880 6.391 6.679 1.00 66.38 88 HIS A CA 1
ATOM 695 C C . HIS A 1 88 ? 2.952 7.434 6.064 1.00 66.38 88 HIS A C 1
ATOM 697 O O . HIS A 1 88 ? 3.112 8.643 6.265 1.00 66.38 88 HIS A O 1
ATOM 703 N N . GLU A 1 89 ? 2.014 6.954 5.255 1.00 76.12 89 GLU A N 1
ATOM 704 C CA . GLU A 1 89 ? 0.919 7.769 4.741 1.00 76.12 89 GLU A CA 1
ATOM 705 C C . GLU A 1 89 ? 0.100 8.323 5.912 1.00 76.12 89 GLU A C 1
ATOM 707 O O . GLU A 1 89 ? 0.075 7.751 7.005 1.00 76.12 89 GLU A O 1
ATOM 712 N N . GLU A 1 90 ? -0.584 9.441 5.689 1.00 83.19 90 GLU A N 1
ATOM 713 C CA . GLU A 1 90 ? -1.381 10.111 6.722 1.00 83.19 90 GLU A CA 1
ATOM 714 C C . GLU A 1 90 ? -2.411 9.172 7.367 1.00 83.19 90 GLU A C 1
ATOM 716 O O . GLU A 1 90 ? -2.508 9.109 8.588 1.00 83.19 90 GLU A O 1
ATOM 721 N N . CYS A 1 91 ? -3.067 8.324 6.569 1.00 84.19 91 CYS A N 1
ATOM 722 C CA . CYS A 1 91 ? -4.029 7.346 7.078 1.00 84.19 91 CYS A CA 1
ATOM 723 C C . CYS A 1 91 ? -3.413 6.324 8.049 1.00 84.19 91 CYS A C 1
ATOM 725 O O . CYS A 1 91 ? -4.059 5.920 9.015 1.00 84.19 91 CYS A O 1
ATOM 727 N N . VAL A 1 92 ? -2.162 5.916 7.822 1.00 87.56 92 VAL A N 1
ATOM 728 C CA . VAL A 1 92 ? -1.454 4.982 8.706 1.00 87.56 92 VAL A CA 1
ATOM 729 C C . VAL A 1 92 ? -1.052 5.699 9.992 1.00 87.56 92 VAL A C 1
ATOM 731 O O . VAL A 1 92 ? -1.259 5.162 11.078 1.00 87.56 92 VAL A O 1
ATOM 734 N N . LYS A 1 93 ? -0.547 6.936 9.886 1.00 87.75 93 LYS A N 1
ATOM 735 C CA . LYS A 1 93 ? -0.209 7.776 11.047 1.00 87.75 93 LYS A CA 1
ATOM 736 C C . LYS A 1 93 ? -1.417 7.996 11.951 1.00 87.75 93 LYS A C 1
ATOM 738 O O . LYS A 1 93 ? -1.306 7.824 13.161 1.00 87.75 93 LYS A O 1
ATOM 743 N N . ASP A 1 94 ? -2.569 8.321 11.373 1.00 88.94 94 ASP A N 1
ATOM 744 C CA . ASP A 1 94 ? -3.811 8.553 12.110 1.00 88.94 94 ASP A CA 1
ATOM 745 C C . ASP A 1 94 ? -4.217 7.349 12.958 1.00 88.94 94 ASP A C 1
ATOM 747 O O . ASP A 1 94 ? -4.605 7.506 14.114 1.00 88.94 94 ASP A O 1
ATOM 751 N N . ILE A 1 95 ? -4.101 6.141 12.405 1.00 90.38 95 ILE A N 1
ATOM 752 C CA . ILE A 1 95 ? -4.404 4.908 13.137 1.00 90.38 95 ILE A CA 1
ATOM 753 C C . ILE A 1 95 ? -3.358 4.667 14.229 1.00 90.38 95 ILE A C 1
ATOM 755 O O . ILE A 1 95 ? -3.717 4.378 15.368 1.00 90.38 95 ILE A O 1
ATOM 759 N N . LEU A 1 96 ? -2.070 4.813 13.913 1.00 89.88 96 LEU A N 1
ATOM 760 C CA . LEU A 1 96 ? -0.979 4.560 14.860 1.00 89.88 96 LEU A CA 1
ATOM 761 C C . LEU A 1 96 ? -0.931 5.562 16.023 1.00 89.88 96 LEU A C 1
ATOM 763 O O . LEU A 1 96 ? -0.418 5.214 17.083 1.00 89.88 96 LEU A O 1
ATOM 767 N N . ASN A 1 97 ? -1.481 6.767 15.853 1.00 90.00 97 ASN A N 1
ATOM 768 C CA . ASN A 1 97 ? -1.669 7.740 16.934 1.00 90.00 97 ASN A CA 1
ATOM 769 C C . ASN A 1 97 ? -2.744 7.305 17.942 1.00 90.00 97 ASN A C 1
ATOM 771 O O . ASN A 1 97 ? -2.697 7.700 19.102 1.00 90.00 97 ASN A O 1
ATOM 775 N N . VAL A 1 98 ? -3.726 6.510 17.507 1.00 90.00 98 VAL A N 1
ATOM 776 C CA . VAL A 1 98 ? -4.801 6.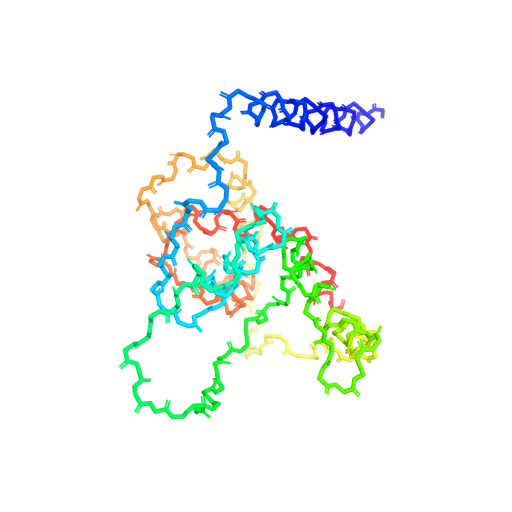005 18.377 1.00 90.00 98 VAL A CA 1
ATOM 777 C C . VAL A 1 98 ? -4.366 4.757 19.143 1.00 90.00 98 VAL A C 1
ATOM 779 O O . VAL A 1 98 ? -4.857 4.502 20.241 1.00 90.00 98 VAL A O 1
ATOM 782 N N . VAL A 1 99 ? -3.472 3.955 18.563 1.00 89.25 99 VAL A N 1
ATOM 783 C CA . VAL A 1 99 ? -2.985 2.725 19.191 1.00 89.25 99 VAL A CA 1
ATOM 784 C C . VAL A 1 99 ? -1.944 3.081 20.261 1.00 89.25 99 VAL A C 1
ATOM 786 O O . VAL A 1 99 ? -0.921 3.676 19.913 1.00 89.25 99 VAL A O 1
ATOM 789 N N . PRO A 1 100 ? -2.156 2.713 21.540 1.00 90.69 100 PRO A N 1
ATOM 790 C CA . PRO A 1 100 ? -1.183 2.979 22.592 1.00 90.69 100 PRO A CA 1
ATOM 791 C C . PRO A 1 100 ? 0.097 2.169 22.372 1.00 90.69 100 PRO A C 1
ATOM 793 O O . PRO A 1 100 ? 0.094 1.086 21.778 1.00 90.69 100 PRO A O 1
ATOM 796 N N . SER A 1 101 ? 1.206 2.704 22.860 1.00 90.00 101 SER A N 1
ATOM 797 C CA . SER A 1 101 ? 2.494 2.025 22.871 1.00 90.00 101 SER A CA 1
ATOM 798 C C . SER A 1 101 ? 2.463 0.805 23.801 1.00 90.00 101 SER A C 1
ATOM 800 O O . SER A 1 101 ? 1.779 0.776 24.821 1.00 90.00 101 SER A O 1
ATOM 802 N N . LEU A 1 102 ? 3.229 -0.230 23.438 1.00 86.56 102 LEU A N 1
ATOM 803 C CA . LEU A 1 102 ? 3.352 -1.455 24.239 1.00 86.56 102 LEU A CA 1
ATOM 804 C C . LEU A 1 102 ? 4.207 -1.263 25.497 1.00 86.56 102 LEU A C 1
ATOM 806 O O . LEU A 1 102 ? 4.082 -2.033 26.443 1.00 86.56 102 LEU A O 1
ATOM 810 N N . THR A 1 103 ? 5.113 -0.286 25.482 1.00 87.25 103 THR A N 1
ATOM 811 C CA . THR A 1 103 ? 6.094 -0.057 26.551 1.00 87.25 103 THR A CA 1
ATOM 812 C C . THR A 1 103 ? 5.715 1.103 27.459 1.00 87.25 103 THR A C 1
ATOM 814 O O . THR A 1 103 ? 6.116 1.117 28.616 1.00 87.25 103 THR A O 1
ATOM 817 N N . ASP A 1 104 ? 4.968 2.072 26.931 1.00 88.75 104 ASP A N 1
ATOM 818 C CA . ASP A 1 104 ? 4.618 3.319 27.608 1.00 88.75 104 ASP A CA 1
ATOM 819 C C . ASP A 1 104 ? 3.155 3.675 27.288 1.00 88.75 104 ASP A C 1
ATOM 821 O O . ASP A 1 104 ? 2.877 4.059 26.151 1.00 88.75 104 ASP A O 1
ATOM 825 N N . PRO A 1 105 ? 2.216 3.519 28.239 1.00 87.44 105 PRO A N 1
ATOM 826 C CA . PRO A 1 105 ? 0.799 3.805 28.018 1.00 87.44 105 PRO A CA 1
ATOM 827 C C . PRO A 1 105 ? 0.484 5.265 27.673 1.00 87.44 105 PRO A C 1
ATOM 829 O O . PRO A 1 105 ? -0.564 5.515 27.077 1.00 87.44 105 PRO A O 1
ATOM 832 N N . ASP A 1 106 ? 1.363 6.209 28.025 1.00 89.81 106 ASP A N 1
ATOM 833 C CA . ASP A 1 106 ? 1.166 7.641 27.762 1.00 89.81 106 ASP A CA 1
ATOM 834 C C . ASP A 1 106 ? 1.608 8.042 26.345 1.00 89.81 106 ASP A C 1
ATOM 836 O O . ASP A 1 106 ? 1.340 9.160 25.900 1.00 89.81 106 ASP A O 1
ATOM 840 N N . LYS A 1 107 ? 2.257 7.125 25.616 1.00 91.44 107 LYS A N 1
ATOM 841 C CA . LYS A 1 107 ? 2.678 7.314 24.227 1.00 91.44 107 LYS A CA 1
ATOM 842 C C . LYS A 1 107 ? 1.827 6.509 23.259 1.00 91.44 107 LYS A C 1
ATOM 844 O O . LYS A 1 107 ? 1.326 5.423 23.551 1.00 91.44 107 LYS A O 1
ATOM 849 N N . SER A 1 108 ? 1.744 7.005 22.039 1.00 91.81 108 SER A N 1
ATOM 850 C CA . SER A 1 108 ? 1.201 6.280 20.896 1.00 91.81 108 SER A CA 1
ATOM 851 C C . SER A 1 108 ? 2.253 5.386 20.231 1.00 91.81 108 SER A C 1
ATOM 853 O O . SER A 1 108 ? 3.465 5.599 20.323 1.00 91.81 108 SER A O 1
ATOM 855 N N . CYS A 1 109 ? 1.791 4.385 19.485 1.00 90.38 109 CYS A N 1
ATOM 856 C CA . CYS A 1 109 ? 2.655 3.559 18.645 1.00 90.38 109 CYS A CA 1
ATOM 857 C C . CYS A 1 109 ? 3.400 4.405 17.594 1.00 90.38 109 CYS A C 1
ATOM 859 O O . CYS A 1 109 ? 4.566 4.139 17.289 1.00 90.38 109 CYS A O 1
ATOM 861 N N . TRP A 1 110 ? 2.756 5.461 17.083 1.00 90.12 110 TRP A N 1
ATOM 862 C CA . TRP A 1 110 ? 3.373 6.408 16.154 1.00 90.12 110 TRP A CA 1
ATOM 863 C C . TRP A 1 110 ? 4.587 7.128 16.753 1.00 90.12 110 TRP A C 1
ATOM 865 O O . TRP A 1 110 ? 5.614 7.253 16.083 1.00 90.12 110 TRP A O 1
ATOM 875 N N . GLU A 1 111 ? 4.507 7.570 18.009 1.00 89.44 111 GLU A N 1
ATOM 876 C CA . GLU A 1 111 ? 5.620 8.247 18.685 1.00 89.44 111 GLU A CA 1
ATOM 877 C C . GLU A 1 111 ? 6.826 7.326 18.852 1.00 89.44 111 GLU A C 1
ATOM 879 O O . GLU A 1 111 ? 7.939 7.732 18.519 1.00 89.44 111 GLU A O 1
ATOM 884 N N . ASN A 1 112 ? 6.612 6.063 19.228 1.00 87.94 112 ASN A N 1
ATOM 885 C CA . ASN A 1 112 ? 7.691 5.074 19.288 1.00 87.94 112 ASN A CA 1
ATOM 886 C C . ASN A 1 112 ? 8.370 4.871 17.925 1.00 87.94 112 ASN A C 1
ATOM 888 O O . ASN A 1 112 ? 9.597 4.802 17.844 1.00 87.94 112 ASN A O 1
ATOM 892 N N . ILE A 1 113 ? 7.586 4.774 16.844 1.00 86.19 113 ILE A N 1
ATOM 893 C CA . ILE A 1 113 ? 8.124 4.625 15.482 1.00 86.19 113 ILE A CA 1
ATOM 894 C C . ILE A 1 113 ? 8.930 5.865 15.098 1.00 86.19 113 ILE A C 1
ATOM 896 O O . ILE A 1 113 ? 10.033 5.739 14.568 1.00 86.19 113 ILE A O 1
ATOM 900 N N . LYS A 1 114 ? 8.411 7.060 15.388 1.00 84.94 114 LYS A N 1
ATOM 901 C CA . LYS A 1 114 ? 9.078 8.329 15.091 1.00 84.94 114 LYS A CA 1
ATOM 902 C C . LYS A 1 114 ? 10.390 8.475 15.861 1.00 84.94 114 LYS A C 1
ATOM 904 O O . LYS A 1 114 ? 11.390 8.864 15.261 1.00 84.94 114 LYS A O 1
ATOM 909 N N . GLU A 1 115 ? 10.399 8.152 17.153 1.00 85.56 115 GLU A N 1
ATOM 910 C CA . GLU A 1 115 ? 11.609 8.137 17.982 1.00 85.56 115 GLU A CA 1
ATOM 911 C C . GLU A 1 115 ? 12.629 7.147 17.410 1.00 85.56 115 GLU A C 1
ATOM 913 O O . GLU A 1 115 ? 13.765 7.523 17.130 1.00 85.56 115 GLU A O 1
ATOM 918 N N . HIS A 1 116 ? 12.217 5.910 17.124 1.00 82.88 116 HIS A N 1
ATOM 919 C CA . HIS A 1 116 ? 13.100 4.901 16.539 1.00 82.88 116 HIS A CA 1
ATOM 920 C C . HIS A 1 116 ? 13.678 5.336 15.178 1.00 82.88 116 HIS A C 1
ATOM 922 O O . HIS A 1 116 ? 14.873 5.177 14.910 1.00 82.88 116 HIS A O 1
ATOM 928 N N . GLU A 1 117 ? 12.854 5.904 14.296 1.00 78.75 117 GLU A N 1
ATOM 929 C CA . GLU A 1 117 ? 13.299 6.406 12.996 1.00 78.75 117 GLU A CA 1
ATOM 930 C C . GLU A 1 117 ? 14.247 7.596 13.112 1.00 78.75 117 GLU A C 1
ATOM 932 O O . GLU A 1 117 ? 15.178 7.690 12.314 1.00 78.75 117 GLU A O 1
ATOM 937 N N . TRP A 1 118 ? 14.052 8.483 14.088 1.00 78.12 118 TRP A N 1
ATOM 938 C CA . TRP A 1 118 ? 14.957 9.608 14.326 1.00 78.12 118 TRP A CA 1
ATOM 939 C C . TRP A 1 118 ? 16.397 9.132 14.551 1.00 78.12 118 TRP A C 1
ATOM 941 O O . TRP A 1 118 ? 17.333 9.685 13.975 1.00 78.12 118 TRP A O 1
ATOM 951 N N . TYR A 1 119 ? 16.567 8.055 15.322 1.00 72.56 119 TYR A N 1
ATOM 952 C CA . TYR A 1 119 ? 17.881 7.476 15.602 1.00 72.56 119 TYR A CA 1
ATOM 953 C C . TYR A 1 119 ? 18.422 6.595 14.466 1.00 72.56 119 TYR A C 1
ATOM 955 O O . TYR A 1 119 ? 19.636 6.508 14.291 1.00 72.56 119 TYR A O 1
ATOM 963 N N . THR A 1 120 ? 17.558 5.949 13.675 1.00 69.94 120 THR A N 1
ATOM 964 C CA . THR A 1 120 ? 17.985 4.954 12.667 1.00 69.94 120 THR A CA 1
ATOM 965 C C . THR A 1 120 ? 18.051 5.478 11.231 1.00 69.94 120 THR A C 1
ATOM 967 O O . THR A 1 120 ? 18.849 4.972 10.443 1.00 69.94 120 THR A O 1
ATOM 970 N N . ARG A 1 121 ? 17.281 6.508 10.853 1.00 66.19 121 ARG A N 1
ATOM 971 C CA . ARG A 1 121 ? 17.308 7.095 9.496 1.00 66.19 121 ARG A CA 1
ATOM 972 C C . ARG A 1 121 ? 18.695 7.575 9.047 1.00 66.19 121 ARG A C 1
ATOM 974 O O . ARG A 1 121 ? 19.021 7.292 7.896 1.00 66.19 121 ARG A O 1
ATOM 981 N N . PRO A 1 122 ? 19.529 8.216 9.891 1.00 60.00 122 PRO A N 1
ATOM 982 C CA . PRO A 1 122 ? 20.892 8.588 9.501 1.00 60.00 122 PRO A CA 1
ATOM 983 C C . PRO A 1 122 ? 21.776 7.381 9.144 1.00 60.00 122 PRO A C 1
ATOM 985 O O . PRO A 1 122 ? 22.717 7.517 8.373 1.00 60.00 122 PRO A O 1
ATOM 988 N N . ILE A 1 123 ? 21.458 6.198 9.679 1.00 55.22 123 ILE A N 1
ATOM 989 C CA . ILE A 1 123 ? 22.233 4.957 9.524 1.00 55.22 123 ILE A CA 1
ATOM 990 C C . ILE A 1 123 ? 21.729 4.125 8.327 1.00 55.22 123 ILE A C 1
ATOM 992 O O . ILE A 1 123 ? 22.466 3.316 7.773 1.00 55.22 123 ILE A O 1
ATOM 996 N N . ASN A 1 124 ? 20.491 4.348 7.870 1.00 62.25 124 ASN A N 1
ATOM 997 C CA . ASN A 1 124 ? 19.846 3.579 6.795 1.00 62.25 124 ASN A CA 1
ATOM 998 C C . ASN A 1 124 ? 20.243 4.016 5.367 1.00 62.25 124 ASN A C 1
ATOM 1000 O O . ASN A 1 124 ? 19.554 3.678 4.399 1.00 62.25 124 ASN A O 1
ATOM 1004 N N . GLN A 1 125 ? 21.342 4.756 5.204 1.00 67.69 125 GLN A N 1
ATOM 1005 C CA . GLN A 1 125 ? 21.927 4.991 3.885 1.00 67.69 125 GLN A CA 1
ATOM 1006 C C . GLN A 1 125 ? 22.606 3.704 3.405 1.00 67.69 125 GLN A C 1
ATOM 1008 O O . GLN A 1 125 ? 23.473 3.139 4.070 1.00 67.69 125 GLN A O 1
ATOM 1013 N N . SER A 1 126 ? 22.179 3.194 2.251 1.00 70.44 126 SER A N 1
ATOM 1014 C CA . SER A 1 126 ? 22.774 1.981 1.696 1.00 70.44 126 SER A CA 1
ATOM 1015 C C . SER A 1 126 ? 24.151 2.285 1.106 1.00 70.44 126 SER A C 1
ATOM 1017 O O . SER A 1 126 ? 24.257 3.042 0.145 1.00 70.44 126 SER A O 1
ATOM 1019 N N . HIS A 1 127 ? 25.183 1.634 1.644 1.00 71.94 127 HIS A N 1
ATOM 1020 C CA . HIS A 1 127 ? 26.554 1.692 1.123 1.00 71.94 127 HIS A CA 1
ATOM 1021 C C . HIS A 1 127 ? 26.721 0.969 -0.226 1.00 71.94 127 HIS A C 1
ATOM 1023 O O . HIS A 1 127 ? 27.674 1.230 -0.954 1.00 71.94 127 HIS A O 1
ATOM 1029 N N . ALA A 1 128 ? 25.811 0.049 -0.567 1.00 76.62 128 ALA A N 1
ATOM 1030 C CA . ALA A 1 128 ? 25.825 -0.696 -1.822 1.00 76.62 128 ALA A CA 1
ATOM 1031 C C . ALA A 1 128 ? 24.392 -1.087 -2.221 1.00 76.62 128 ALA A C 1
ATOM 1033 O O . ALA A 1 128 ? 23.809 -2.007 -1.647 1.00 76.62 128 ALA A O 1
ATOM 1034 N N . ARG A 1 129 ? 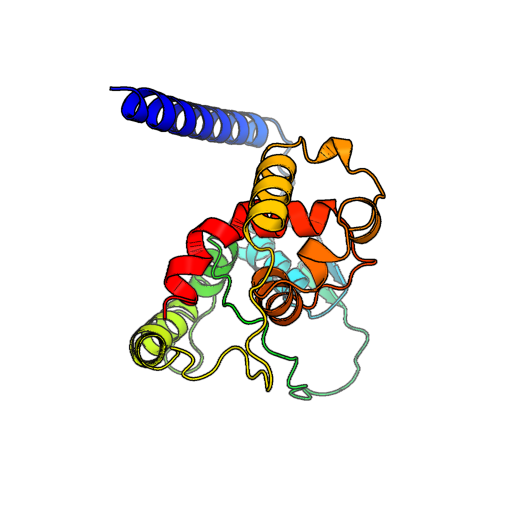23.823 -0.391 -3.217 1.00 76.19 129 ARG A N 1
ATOM 1035 C CA . ARG A 1 129 ? 22.468 -0.673 -3.743 1.00 76.19 129 ARG A CA 1
ATOM 1036 C C . ARG A 1 129 ? 22.462 -1.573 -4.972 1.00 76.19 129 ARG A C 1
ATOM 1038 O O . ARG A 1 129 ? 21.503 -2.306 -5.187 1.00 76.19 129 ARG A O 1
ATOM 1045 N N . VAL A 1 130 ? 23.513 -1.503 -5.785 1.00 79.00 130 VAL A N 1
ATOM 1046 C CA . VAL A 1 130 ? 23.674 -2.297 -7.006 1.00 79.00 130 VAL A CA 1
ATOM 1047 C C . VAL A 1 130 ? 25.132 -2.735 -7.087 1.00 79.00 130 VAL A C 1
ATOM 1049 O O . VAL A 1 130 ? 26.030 -1.902 -7.026 1.00 79.00 130 VAL A O 1
ATOM 1052 N N . ILE A 1 131 ? 25.368 -4.039 -7.228 1.00 80.69 131 ILE A N 1
ATOM 1053 C CA . ILE A 1 131 ? 26.699 -4.608 -7.459 1.00 80.69 131 ILE A CA 1
ATOM 1054 C C . ILE A 1 131 ? 26.692 -5.183 -8.876 1.00 80.69 131 ILE A C 1
ATOM 1056 O O . ILE A 1 131 ? 25.907 -6.084 -9.175 1.00 80.69 131 ILE A O 1
ATOM 1060 N N . ARG A 1 132 ? 27.532 -4.641 -9.763 1.00 74.06 132 ARG A N 1
ATOM 1061 C CA . ARG A 1 132 ? 27.706 -5.105 -11.150 1.00 74.06 132 ARG A CA 1
ATOM 1062 C C . ARG A 1 132 ? 29.188 -5.339 -11.428 1.00 74.06 132 ARG A C 1
ATOM 1064 O O . ARG A 1 132 ? 30.032 -4.607 -10.925 1.00 74.06 132 ARG A O 1
ATOM 1071 N N . GLN A 1 133 ? 29.485 -6.364 -12.225 1.00 69.50 133 GLN A N 1
ATOM 1072 C CA . GLN A 1 133 ? 30.856 -6.701 -12.627 1.00 69.50 133 GLN A CA 1
ATOM 1073 C C . GLN A 1 133 ? 31.343 -5.912 -13.854 1.00 69.50 133 GLN A C 1
ATOM 1075 O O . GLN A 1 133 ? 32.547 -5.839 -14.064 1.00 69.50 133 GLN A O 1
ATOM 1080 N N . ASP A 1 134 ? 30.440 -5.312 -14.639 1.00 67.25 134 ASP A N 1
ATOM 1081 C CA . ASP A 1 134 ? 30.770 -4.617 -15.889 1.00 67.25 134 ASP A CA 1
ATOM 1082 C C . ASP A 1 134 ? 30.202 -3.185 -15.906 1.00 67.25 134 ASP A C 1
ATOM 1084 O O . ASP A 1 134 ? 29.047 -2.962 -15.524 1.00 67.25 134 ASP A O 1
ATOM 1088 N N . GLN A 1 135 ? 31.019 -2.217 -16.335 1.00 56.06 135 GLN A N 1
ATOM 1089 C CA . GLN A 1 135 ? 30.675 -0.793 -16.445 1.00 56.06 135 GLN A CA 1
ATOM 1090 C C . GLN A 1 135 ? 30.266 -0.465 -17.886 1.00 56.06 135 GLN A C 1
ATOM 1092 O O . GLN A 1 135 ? 30.946 0.260 -18.606 1.00 56.06 135 GLN A O 1
ATOM 1097 N N . GLY A 1 136 ? 29.138 -1.016 -18.329 1.00 56.00 136 GLY A N 1
ATOM 1098 C CA . GLY A 1 136 ? 28.550 -0.617 -19.604 1.00 56.00 136 GLY A CA 1
ATOM 1099 C C . GLY A 1 136 ? 27.943 0.786 -19.514 1.00 56.00 136 GLY A C 1
ATOM 1100 O O . GLY A 1 136 ? 27.123 1.048 -18.627 1.00 56.00 136 GLY A O 1
ATOM 1101 N N . GLU A 1 137 ? 28.284 1.673 -20.456 1.00 55.16 137 GLU A N 1
ATOM 1102 C CA . GLU A 1 137 ? 27.576 2.943 -20.655 1.00 55.16 137 GLU A CA 1
ATOM 1103 C C . GLU A 1 137 ? 26.093 2.653 -20.902 1.00 55.16 137 GLU A C 1
ATOM 1105 O O . GLU A 1 137 ? 25.653 2.226 -21.973 1.00 55.16 137 GLU A O 1
ATOM 1110 N N . THR A 1 138 ? 25.296 2.830 -19.857 1.00 56.78 138 THR A N 1
ATOM 1111 C CA . THR A 1 138 ? 23.881 2.499 -19.908 1.00 56.78 138 THR A CA 1
ATOM 1112 C C . THR A 1 138 ? 23.191 3.565 -20.760 1.00 56.78 138 THR A C 1
ATOM 1114 O O . THR A 1 138 ? 23.396 4.760 -20.548 1.00 56.78 138 THR A O 1
ATOM 1117 N N . ARG A 1 139 ? 22.352 3.164 -21.727 1.00 61.72 139 ARG A N 1
ATOM 1118 C CA . ARG A 1 139 ? 21.556 4.051 -22.607 1.00 61.72 139 ARG A CA 1
ATOM 1119 C C . ARG A 1 139 ? 20.440 4.780 -21.837 1.00 61.72 139 ARG A C 1
ATOM 1121 O O . ARG A 1 139 ? 19.267 4.742 -22.201 1.00 61.72 139 ARG A O 1
ATOM 1128 N N . GLN A 1 140 ? 20.804 5.459 -20.751 1.00 69.62 140 GLN A N 1
ATOM 1129 C CA . GLN A 1 140 ? 19.896 6.044 -19.772 1.00 69.62 140 GLN A CA 1
ATOM 1130 C C . GLN A 1 140 ? 19.056 7.176 -20.360 1.00 69.62 140 GLN A C 1
ATOM 1132 O O . GLN A 1 140 ? 17.962 7.428 -19.871 1.00 69.62 140 GLN A O 1
ATOM 1137 N N . ARG A 1 141 ? 19.535 7.863 -21.407 1.00 78.25 141 ARG A N 1
ATOM 1138 C CA . ARG A 1 141 ? 18.810 8.998 -21.992 1.00 78.25 141 ARG A CA 1
ATOM 1139 C C . ARG A 1 141 ? 17.474 8.578 -22.603 1.00 78.25 141 ARG A C 1
ATOM 1141 O O . ARG A 1 141 ? 16.486 9.255 -22.354 1.00 78.25 141 ARG A O 1
ATOM 1148 N N . LYS A 1 142 ? 17.435 7.470 -23.353 1.00 83.00 142 LYS A N 1
ATOM 1149 C CA . LYS A 1 142 ? 16.190 6.969 -23.953 1.00 83.00 142 LYS A CA 1
ATOM 1150 C C . LYS A 1 142 ? 15.209 6.531 -22.864 1.00 83.00 142 LYS A C 1
ATOM 1152 O O . LYS A 1 142 ? 14.120 7.075 -22.790 1.00 83.00 142 LYS A O 1
ATOM 1157 N N . ALA A 1 143 ? 15.656 5.669 -21.947 1.00 84.75 143 ALA A N 1
ATOM 1158 C CA . ALA A 1 143 ? 14.822 5.195 -20.841 1.00 84.75 143 ALA A CA 1
ATOM 1159 C C . ALA A 1 143 ? 14.249 6.343 -19.986 1.00 84.75 143 ALA A C 1
ATOM 1161 O O . ALA A 1 143 ? 13.112 6.264 -19.539 1.00 84.75 143 ALA A O 1
ATOM 1162 N N . ARG A 1 144 ? 15.009 7.430 -19.777 1.00 86.56 144 ARG A N 1
ATOM 1163 C CA . ARG A 1 144 ? 14.510 8.630 -19.088 1.00 86.56 144 ARG A CA 1
ATOM 1164 C C . ARG A 1 144 ? 13.394 9.329 -19.862 1.00 86.56 144 ARG A C 1
ATOM 1166 O O . ARG A 1 144 ? 12.422 9.730 -19.238 1.00 86.56 144 ARG A O 1
ATOM 1173 N N . MET A 1 145 ? 13.533 9.493 -21.178 1.00 88.69 145 MET A N 1
ATOM 1174 C CA . MET A 1 145 ? 12.487 10.121 -21.993 1.00 88.69 145 MET A CA 1
ATOM 1175 C C . MET A 1 145 ? 11.215 9.273 -22.005 1.00 88.69 145 MET A C 1
ATOM 1177 O O . MET A 1 145 ? 10.150 9.814 -21.731 1.00 88.69 145 MET A O 1
ATOM 1181 N N . ASP A 1 146 ? 11.352 7.959 -22.203 1.00 90.38 146 ASP A N 1
ATOM 1182 C CA . ASP A 1 146 ? 10.225 7.020 -22.198 1.00 90.38 146 ASP A CA 1
ATOM 1183 C C . ASP A 1 146 ? 9.487 7.049 -20.842 1.00 90.38 146 ASP A C 1
ATOM 1185 O O . ASP A 1 146 ? 8.261 7.029 -20.787 1.00 90.38 146 ASP A O 1
ATOM 1189 N N . LEU A 1 147 ? 10.220 7.151 -19.722 1.00 91.81 147 LEU A N 1
ATOM 1190 C CA . LEU A 1 147 ? 9.622 7.294 -18.388 1.00 91.81 147 LEU A CA 1
ATOM 1191 C C . LEU A 1 147 ? 8.914 8.637 -18.189 1.00 91.81 147 LEU A C 1
ATOM 1193 O O . LEU A 1 147 ? 7.880 8.674 -17.528 1.00 91.81 147 LEU A O 1
ATOM 1197 N N . ILE A 1 148 ? 9.465 9.738 -18.711 1.00 91.19 148 ILE A N 1
ATOM 1198 C CA . ILE A 1 148 ? 8.826 11.058 -18.614 1.00 91.19 148 ILE A CA 1
ATOM 1199 C C . ILE A 1 148 ? 7.512 11.057 -19.392 1.00 91.19 148 ILE A C 1
ATOM 1201 O O . ILE A 1 148 ? 6.505 11.508 -18.855 1.00 91.19 148 ILE A O 1
ATOM 1205 N N . GLU A 1 149 ? 7.517 10.540 -20.621 1.00 91.19 149 GLU A N 1
ATOM 1206 C CA . GLU A 1 149 ? 6.308 10.403 -21.440 1.00 91.19 149 GLU A CA 1
ATOM 1207 C C . GLU A 1 149 ? 5.262 9.551 -20.714 1.00 91.19 149 GLU A C 1
ATOM 1209 O O . GLU A 1 149 ? 4.147 10.008 -20.485 1.00 91.19 149 GLU A O 1
ATOM 1214 N N . PHE A 1 150 ? 5.671 8.392 -20.197 1.00 93.69 150 PHE A N 1
ATOM 1215 C CA . PHE A 1 150 ? 4.792 7.509 -19.439 1.00 93.69 150 PHE A CA 1
ATOM 1216 C C . PHE A 1 150 ? 4.183 8.160 -18.187 1.00 93.69 150 PHE A C 1
ATOM 1218 O O . PHE A 1 150 ? 3.020 7.928 -17.884 1.00 93.69 150 PHE A O 1
ATOM 1225 N N . ILE A 1 151 ? 4.937 8.975 -17.442 1.00 92.50 151 ILE A N 1
ATOM 1226 C CA . ILE A 1 151 ? 4.412 9.683 -16.260 1.00 92.50 151 ILE A CA 1
ATOM 1227 C C . ILE A 1 151 ? 3.387 10.754 -16.661 1.00 92.50 151 ILE A C 1
ATOM 1229 O O . ILE A 1 151 ? 2.455 11.016 -15.900 1.00 92.50 151 ILE A O 1
ATOM 1233 N N . LEU A 1 152 ? 3.559 11.380 -17.829 1.00 92.44 152 LEU A N 1
ATOM 1234 C CA . LEU A 1 152 ? 2.657 12.415 -18.340 1.00 92.44 152 LEU A CA 1
ATOM 1235 C C . LEU A 1 152 ? 1.384 11.845 -18.982 1.00 92.44 152 LEU A C 1
ATOM 1237 O O . LEU A 1 152 ? 0.395 12.573 -19.086 1.00 92.44 152 LEU A O 1
ATOM 1241 N N . ASP A 1 153 ? 1.400 10.577 -19.387 1.00 92.38 153 ASP A N 1
ATOM 1242 C CA . ASP A 1 153 ? 0.232 9.882 -19.921 1.00 92.38 153 ASP A CA 1
ATOM 1243 C C . ASP A 1 153 ? -0.891 9.730 -18.880 1.00 92.38 153 ASP A C 1
ATOM 1245 O O . ASP A 1 153 ? -0.666 9.583 -17.674 1.00 92.38 153 ASP A O 1
ATOM 1249 N N . ASP A 1 154 ? -2.137 9.724 -19.368 1.00 89.94 154 ASP A N 1
ATOM 1250 C CA . ASP A 1 154 ? -3.316 9.479 -18.536 1.00 89.94 154 ASP A CA 1
ATOM 1251 C C . ASP A 1 154 ? -3.387 8.006 -18.117 1.00 89.94 154 ASP A C 1
ATOM 1253 O O . ASP A 1 154 ? -3.352 7.106 -18.960 1.00 89.94 154 ASP A O 1
ATOM 1257 N N . GLU A 1 155 ? -3.583 7.750 -16.821 1.00 89.50 155 GLU A N 1
ATOM 1258 C CA . GLU A 1 155 ? -3.613 6.399 -16.246 1.00 89.50 155 GLU A CA 1
ATOM 1259 C C . GLU A 1 155 ? -4.656 5.498 -16.934 1.00 89.50 155 GLU A C 1
ATOM 1261 O O . GLU A 1 155 ? -4.444 4.294 -17.125 1.00 89.50 155 GLU A O 1
ATOM 1266 N N . LYS A 1 156 ? -5.783 6.083 -17.366 1.00 88.88 156 LYS A N 1
ATOM 1267 C CA . LYS A 1 156 ? -6.873 5.355 -18.039 1.00 88.88 156 LYS A CA 1
ATOM 1268 C C . LYS A 1 156 ? -6.452 4.779 -19.391 1.00 88.88 156 LYS A C 1
ATOM 1270 O O . LYS A 1 156 ? -7.054 3.807 -19.844 1.00 88.88 156 LYS A O 1
ATOM 1275 N N . SER A 1 157 ? -5.424 5.344 -20.025 1.00 89.25 157 SER A N 1
ATOM 1276 C CA . SER A 1 157 ? -4.913 4.897 -21.327 1.00 89.25 157 SER A CA 1
ATOM 1277 C C . SER A 1 157 ? -4.165 3.555 -21.260 1.00 89.25 157 SER A C 1
ATOM 1279 O O . SER A 1 157 ? -3.972 2.883 -22.285 1.00 89.25 157 SER A O 1
ATOM 1281 N N . PHE A 1 158 ? -3.764 3.126 -20.058 1.00 90.12 158 PHE A N 1
ATOM 1282 C CA . PHE A 1 158 ? -3.019 1.883 -19.864 1.00 90.12 158 PHE A CA 1
ATOM 1283 C C . PHE A 1 158 ? -3.924 0.651 -19.832 1.00 90.12 158 PHE A C 1
ATOM 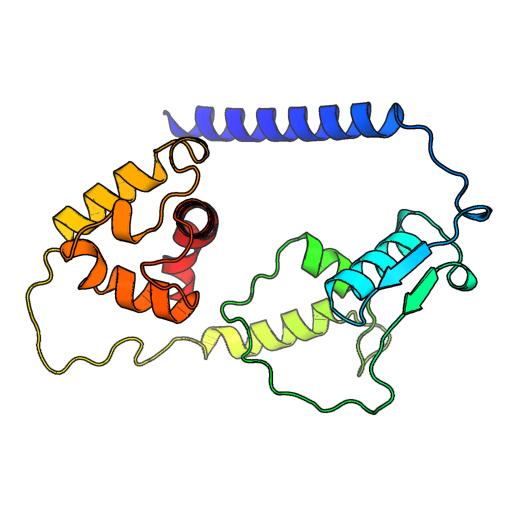1285 O O . PHE A 1 158 ? -3.519 -0.404 -20.316 1.00 90.12 158 PHE A O 1
ATOM 1292 N N . GLY A 1 159 ? -5.157 0.770 -19.332 1.00 88.50 159 GLY A N 1
ATOM 1293 C CA . GLY A 1 159 ? -6.114 -0.338 -19.286 1.00 88.50 159 GLY A CA 1
ATOM 1294 C C . GLY A 1 159 ? -5.500 -1.630 -18.705 1.00 88.50 159 GLY A C 1
ATOM 1295 O O . GLY A 1 159 ? -4.894 -1.584 -17.638 1.00 88.50 159 GLY A O 1
ATOM 1296 N N . PRO A 1 160 ? -5.622 -2.789 -19.383 1.00 93.50 160 PRO A N 1
ATOM 1297 C CA . PRO A 1 160 ? -5.061 -4.061 -18.920 1.00 93.50 160 PRO A CA 1
ATOM 1298 C C . PRO A 1 160 ? -3.601 -4.307 -19.359 1.00 93.50 160 PRO A C 1
ATOM 1300 O O . PRO A 1 160 ? -3.137 -5.448 -19.306 1.00 93.50 160 PRO A O 1
ATOM 1303 N N . LYS A 1 161 ? -2.883 -3.286 -19.851 1.00 96.25 161 LYS A N 1
ATOM 1304 C CA . LYS A 1 161 ? -1.513 -3.446 -20.364 1.00 96.25 161 LYS A CA 1
ATOM 1305 C C . LYS A 1 161 ? -0.523 -3.785 -19.251 1.00 96.25 161 LYS A C 1
ATOM 1307 O O . LYS A 1 161 ? -0.638 -3.334 -18.106 1.00 96.25 161 LYS A O 1
ATOM 1312 N N . LYS A 1 162 ? 0.501 -4.545 -19.621 1.00 96.94 162 LYS A N 1
ATOM 1313 C CA . LYS A 1 162 ? 1.645 -4.871 -18.768 1.00 96.94 162 LYS A CA 1
ATOM 1314 C C . LYS A 1 162 ? 2.759 -3.856 -18.980 1.00 96.94 162 LYS A C 1
ATOM 1316 O O . LYS A 1 162 ? 2.858 -3.239 -20.037 1.00 96.94 162 LYS A O 1
ATOM 1321 N N . ILE A 1 163 ? 3.665 -3.745 -18.011 1.00 96.44 163 ILE A N 1
ATOM 1322 C CA . ILE A 1 163 ? 4.865 -2.897 -18.138 1.00 96.44 163 ILE A CA 1
ATOM 1323 C C . ILE A 1 163 ? 5.683 -3.294 -19.385 1.00 96.44 163 ILE A C 1
ATOM 1325 O O . ILE A 1 163 ? 6.155 -2.438 -20.126 1.00 96.44 163 ILE A O 1
ATOM 1329 N N . GLY A 1 164 ? 5.808 -4.598 -19.647 1.00 95.69 164 GLY A N 1
ATOM 1330 C CA . GLY A 1 164 ? 6.500 -5.159 -20.811 1.00 95.69 164 GLY A CA 1
ATOM 1331 C C . GLY A 1 164 ? 5.859 -4.857 -22.164 1.00 95.69 164 GLY A C 1
ATOM 1332 O O . GLY A 1 164 ? 6.543 -4.997 -23.172 1.00 95.69 164 GLY A O 1
ATOM 1333 N N . ASP A 1 165 ? 4.594 -4.433 -22.193 1.00 94.94 165 ASP A N 1
ATOM 1334 C CA . ASP A 1 165 ? 3.913 -4.044 -23.433 1.00 94.94 165 ASP A CA 1
ATOM 1335 C C . ASP A 1 165 ? 4.217 -2.583 -23.813 1.00 94.94 165 ASP A C 1
ATOM 1337 O O . ASP A 1 165 ? 4.017 -2.190 -24.960 1.00 94.94 165 ASP A O 1
ATOM 1341 N N . LEU A 1 166 ? 4.674 -1.773 -22.848 1.00 92.94 166 LEU A N 1
ATOM 1342 C CA . LEU A 1 166 ? 4.903 -0.331 -23.002 1.00 92.94 166 LEU A CA 1
ATOM 1343 C C . LEU A 1 166 ? 6.381 0.043 -23.121 1.00 92.94 166 LEU A C 1
ATOM 1345 O O . LEU A 1 166 ? 6.708 1.063 -23.719 1.00 92.94 166 LEU A O 1
ATOM 1349 N N . PHE A 1 167 ? 7.274 -0.770 -22.560 1.00 94.00 167 PHE A N 1
ATOM 1350 C CA . PHE A 1 167 ? 8.701 -0.473 -22.512 1.00 94.00 167 PHE A CA 1
ATOM 1351 C C . PHE A 1 167 ? 9.538 -1.542 -23.200 1.00 94.00 167 PHE A C 1
ATOM 1353 O O . PHE A 1 167 ? 9.202 -2.726 -23.204 1.00 94.00 167 PHE A O 1
ATOM 1360 N N . ASP A 1 168 ? 10.679 -1.124 -23.742 1.00 91.25 168 ASP A N 1
ATOM 1361 C CA . ASP A 1 168 ? 11.623 -2.015 -24.404 1.00 91.25 168 ASP A CA 1
ATOM 1362 C C . ASP A 1 168 ? 12.779 -2.451 -23.481 1.00 91.25 168 ASP A C 1
ATOM 1364 O O . ASP A 1 168 ? 12.859 -2.124 -22.291 1.00 91.25 168 ASP A O 1
ATOM 1368 N N . LYS A 1 169 ? 13.720 -3.212 -24.052 1.00 89.88 169 LYS A N 1
ATOM 1369 C CA . LYS A 1 169 ? 14.918 -3.709 -23.358 1.00 89.88 169 LYS A CA 1
ATOM 1370 C C . LYS A 1 169 ? 15.739 -2.586 -22.703 1.00 89.88 169 LYS A C 1
ATOM 1372 O O . LYS A 1 169 ? 16.361 -2.825 -21.672 1.00 89.88 169 LYS A O 1
ATOM 1377 N N . THR A 1 170 ? 15.704 -1.373 -23.258 1.00 89.38 170 THR A N 1
ATOM 1378 C CA . THR A 1 170 ? 16.467 -0.215 -22.778 1.00 89.38 170 THR A CA 1
ATOM 1379 C C . THR A 1 170 ? 16.055 0.179 -21.365 1.00 89.38 170 THR A C 1
ATOM 1381 O O . THR A 1 170 ? 16.926 0.448 -20.536 1.00 89.38 170 THR A O 1
ATOM 1384 N N . LEU A 1 171 ? 14.750 0.171 -21.059 1.00 90.44 171 LEU A N 1
ATOM 1385 C CA . LEU A 1 171 ? 14.291 0.385 -19.687 1.00 90.44 171 LEU A CA 1
ATOM 1386 C C . LEU A 1 171 ? 14.742 -0.777 -18.800 1.00 90.44 171 LEU A C 1
ATOM 1388 O O . LEU A 1 171 ? 15.315 -0.548 -17.738 1.00 90.44 171 LEU A O 1
ATOM 1392 N N . PHE A 1 172 ? 14.511 -2.018 -19.228 1.00 91.25 172 PHE A N 1
ATOM 1393 C CA . PHE A 1 172 ? 14.716 -3.190 -18.375 1.00 91.25 172 PHE A CA 1
ATOM 1394 C C . PHE A 1 172 ? 16.178 -3.490 -18.028 1.00 91.25 172 PHE A C 1
ATOM 1396 O O . PHE A 1 172 ? 16.434 -4.162 -17.033 1.00 91.25 172 PHE A O 1
ATOM 1403 N N . GLU A 1 173 ? 17.130 -3.001 -18.818 1.00 87.94 173 GLU A N 1
ATOM 1404 C CA . GLU A 1 173 ? 18.568 -3.110 -18.533 1.00 87.94 173 GLU A CA 1
ATOM 1405 C C . GLU A 1 173 ? 19.106 -1.928 -17.709 1.00 87.94 173 GLU A C 1
ATOM 1407 O O . GLU A 1 173 ? 20.235 -1.971 -17.202 1.00 87.94 173 GLU A O 1
ATOM 1412 N N . SER A 1 174 ? 18.294 -0.881 -17.532 1.00 85.88 174 SER A N 1
ATOM 1413 C CA . SER A 1 174 ? 18.691 0.327 -16.816 1.00 85.88 174 SER A CA 1
ATOM 1414 C C . SER A 1 174 ? 18.896 0.093 -15.315 1.00 85.88 174 SER A C 1
ATOM 1416 O O . SER A 1 174 ? 18.274 -0.765 -14.677 1.00 85.88 174 SER A O 1
ATOM 1418 N N . GLU A 1 175 ? 19.763 0.914 -14.725 1.00 83.38 175 GLU A N 1
ATOM 1419 C CA . GLU A 1 175 ? 19.942 0.983 -13.270 1.00 83.38 175 GLU A CA 1
ATOM 1420 C C . GLU A 1 175 ? 18.644 1.392 -12.572 1.00 83.38 175 GLU A C 1
ATOM 1422 O O . GLU A 1 175 ? 18.310 0.847 -11.523 1.00 83.38 175 GLU A O 1
ATOM 1427 N N . PHE A 1 176 ? 17.873 2.282 -13.207 1.00 87.19 176 PHE A N 1
ATOM 1428 C CA . PHE A 1 176 ? 16.565 2.698 -12.723 1.00 87.19 176 PHE A CA 1
ATOM 1429 C C . PHE A 1 176 ? 15.631 1.501 -12.536 1.00 87.19 176 PHE A C 1
ATOM 1431 O O . PHE A 1 176 ? 15.126 1.287 -11.437 1.00 87.19 176 PHE A O 1
ATOM 1438 N N . TRP A 1 177 ? 15.441 0.683 -13.577 1.00 90.56 177 TRP A N 1
ATOM 1439 C CA . TRP A 1 177 ? 14.582 -0.497 -13.480 1.00 90.56 177 TRP A CA 1
ATOM 1440 C C . TRP A 1 177 ? 15.106 -1.493 -12.446 1.00 90.56 177 TRP A C 1
ATOM 1442 O O . TRP A 1 177 ? 14.316 -2.046 -11.687 1.00 90.56 177 TRP A O 1
ATOM 1452 N N . THR A 1 178 ? 16.425 -1.693 -12.370 1.00 87.88 178 THR A N 1
ATOM 1453 C CA . THR A 1 178 ? 17.041 -2.578 -11.365 1.00 87.88 178 THR A CA 1
ATOM 1454 C C . THR A 1 178 ? 16.672 -2.135 -9.947 1.00 87.88 178 THR A C 1
ATOM 1456 O O . THR A 1 178 ? 16.179 -2.938 -9.155 1.00 87.88 178 THR A O 1
ATOM 1459 N N . LEU A 1 179 ? 16.852 -0.850 -9.637 1.00 85.56 179 LEU A N 1
ATOM 1460 C CA . LEU A 1 179 ? 16.534 -0.293 -8.325 1.00 85.56 179 LEU A CA 1
ATOM 1461 C C . LEU A 1 179 ? 15.025 -0.330 -8.049 1.00 85.56 179 LEU A C 1
ATOM 1463 O O . LEU A 1 179 ? 14.595 -0.730 -6.970 1.00 85.56 179 LEU A O 1
ATOM 1467 N N . TRP A 1 180 ? 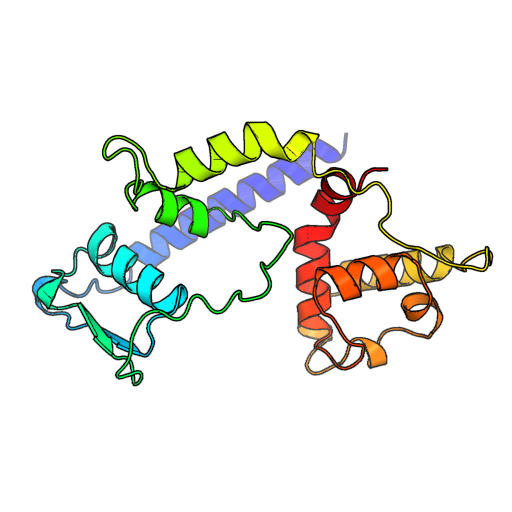14.209 0.060 -9.025 1.00 87.94 180 TRP A N 1
ATOM 1468 C CA . TRP A 1 180 ? 12.767 0.187 -8.841 1.00 87.94 180 TRP A CA 1
ATOM 1469 C C . TRP A 1 180 ? 12.066 -1.164 -8.726 1.00 87.94 180 TRP A C 1
ATOM 1471 O O . TRP A 1 180 ? 11.275 -1.382 -7.810 1.00 87.94 180 TRP A O 1
ATOM 1481 N N . SER A 1 181 ? 12.392 -2.104 -9.614 1.00 90.88 181 SER A N 1
ATOM 1482 C CA . SER A 1 181 ? 11.782 -3.434 -9.603 1.00 90.88 181 SER A CA 1
ATOM 1483 C C . SER A 1 181 ? 12.121 -4.224 -8.347 1.00 90.88 181 SER A C 1
ATOM 1485 O O . SER A 1 181 ? 11.250 -4.906 -7.818 1.00 90.88 181 SER A O 1
ATOM 1487 N N . THR A 1 182 ? 13.337 -4.089 -7.815 1.00 87.75 182 THR A N 1
ATOM 1488 C CA . THR A 1 182 ? 13.722 -4.748 -6.559 1.00 87.75 182 THR A CA 1
ATOM 1489 C C . THR A 1 182 ? 13.106 -4.074 -5.336 1.00 87.75 182 THR A C 1
ATOM 1491 O O . THR A 1 182 ? 12.671 -4.776 -4.428 1.00 87.75 182 THR A O 1
ATOM 1494 N N . THR A 1 183 ? 12.986 -2.742 -5.332 1.00 85.31 183 THR A N 1
ATOM 1495 C CA . THR A 1 183 ? 12.345 -1.994 -4.235 1.00 85.31 183 THR A CA 1
ATOM 1496 C C . THR A 1 183 ? 10.852 -2.319 -4.121 1.00 85.31 183 THR A C 1
ATOM 1498 O O . THR A 1 183 ? 10.345 -2.509 -3.022 1.00 85.31 183 THR A O 1
ATOM 1501 N N . PHE A 1 184 ? 10.146 -2.408 -5.251 1.00 87.62 184 PHE A N 1
ATOM 1502 C CA . PHE A 1 184 ? 8.688 -2.597 -5.291 1.00 87.62 184 PHE A CA 1
ATOM 1503 C C . PHE A 1 184 ? 8.251 -4.012 -5.694 1.00 87.62 184 PHE A C 1
ATOM 1505 O O . PHE A 1 184 ? 7.070 -4.241 -5.947 1.00 87.62 184 PHE A O 1
ATOM 1512 N N . MET A 1 185 ? 9.191 -4.958 -5.785 1.00 90.19 185 MET A N 1
ATOM 1513 C CA . MET A 1 185 ? 8.955 -6.336 -6.244 1.00 90.19 185 MET A CA 1
ATOM 1514 C C . MET A 1 185 ? 8.194 -6.412 -7.583 1.00 90.19 185 MET A C 1
ATOM 1516 O O . MET A 1 185 ? 7.305 -7.243 -7.781 1.00 90.19 185 MET A O 1
ATOM 1520 N N . LEU A 1 186 ? 8.535 -5.529 -8.525 1.00 92.50 186 LEU A N 1
ATOM 1521 C CA . LEU A 1 186 ? 7.884 -5.466 -9.832 1.00 92.50 186 LEU A CA 1
ATOM 1522 C C . LEU A 1 186 ? 8.492 -6.458 -10.821 1.00 92.50 186 LEU A C 1
ATOM 1524 O O . LEU A 1 186 ? 9.696 -6.698 -10.848 1.00 92.50 186 LEU A O 1
ATOM 1528 N N . GLN A 1 187 ? 7.640 -6.981 -11.695 1.00 95.00 187 GLN A N 1
ATOM 1529 C CA . GLN A 1 187 ? 8.012 -7.835 -12.814 1.00 95.00 187 GLN A CA 1
ATOM 1530 C C . GLN A 1 187 ? 7.434 -7.264 -14.104 1.00 95.00 187 GLN A C 1
ATOM 1532 O O . GLN A 1 187 ? 6.439 -6.542 -14.084 1.00 95.00 187 GLN A O 1
ATOM 1537 N N . LYS A 1 188 ? 8.028 -7.608 -15.252 1.00 96.31 188 LYS A N 1
ATOM 1538 C CA . LYS A 1 188 ? 7.632 -7.041 -16.558 1.00 96.31 188 LYS A CA 1
ATOM 1539 C C . LYS A 1 188 ? 6.169 -7.326 -16.918 1.00 96.31 188 LYS A C 1
ATOM 1541 O O . LYS A 1 188 ? 5.564 -6.576 -17.671 1.00 96.31 188 LYS A O 1
ATOM 1546 N N . TRP A 1 189 ? 5.599 -8.405 -16.383 1.00 96.50 189 TRP A N 1
ATOM 1547 C CA . TRP A 1 189 ? 4.208 -8.795 -16.611 1.00 96.50 189 TRP A CA 1
ATOM 1548 C C . TRP A 1 189 ? 3.211 -8.183 -15.616 1.00 96.50 189 TRP A C 1
ATOM 1550 O O . TRP A 1 189 ? 2.021 -8.472 -15.719 1.00 96.50 189 TRP A O 1
ATOM 1560 N N . HIS A 1 190 ? 3.666 -7.377 -14.650 1.00 96.50 190 HIS A N 1
ATOM 1561 C CA . HIS A 1 190 ? 2.777 -6.655 -13.738 1.00 96.50 190 HIS A CA 1
ATOM 1562 C C . HIS A 1 190 ? 2.062 -5.493 -14.443 1.00 96.50 190 HIS A C 1
ATOM 1564 O O . HIS A 1 190 ? 2.440 -5.081 -15.542 1.00 96.50 190 HIS A O 1
ATOM 1570 N N . SER A 1 191 ? 1.013 -4.988 -13.788 1.00 96.50 191 SER A N 1
ATOM 1571 C CA . SER A 1 191 ? 0.160 -3.900 -14.276 1.00 96.50 191 SER A CA 1
ATOM 1572 C C . SER A 1 191 ? 0.959 -2.628 -14.561 1.00 96.50 191 SER A C 1
ATOM 1574 O O . SER A 1 191 ? 1.691 -2.136 -13.697 1.00 96.50 191 SER A O 1
ATOM 1576 N N . ALA A 1 192 ? 0.775 -2.071 -15.761 1.00 95.88 192 ALA A N 1
ATOM 1577 C CA . ALA A 1 192 ? 1.320 -0.766 -16.114 1.00 95.88 192 ALA A CA 1
ATOM 1578 C C . ALA A 1 192 ? 0.712 0.356 -15.257 1.00 95.88 192 ALA A C 1
ATOM 1580 O O . ALA A 1 192 ? 1.448 1.223 -14.795 1.00 95.88 192 ALA A O 1
ATOM 1581 N N . SER A 1 193 ? -0.593 0.311 -14.970 1.00 95.62 193 SER A N 1
ATOM 1582 C CA . SER A 1 193 ? -1.256 1.318 -14.127 1.00 95.62 193 SER A CA 1
ATOM 1583 C C . SER A 1 193 ? -0.686 1.350 -12.709 1.00 95.62 193 SER A C 1
ATOM 1585 O O . SER A 1 193 ? -0.463 2.423 -12.159 1.00 95.62 193 SER A O 1
ATOM 1587 N N . GLU A 1 194 ? -0.380 0.188 -12.123 1.00 94.06 194 GLU A N 1
ATOM 1588 C CA . GLU A 1 194 ? 0.250 0.147 -10.796 1.00 94.06 194 GLU A CA 1
ATOM 1589 C C . GLU A 1 194 ? 1.679 0.691 -10.835 1.00 94.06 194 GLU A C 1
ATOM 1591 O O . GLU A 1 194 ? 2.077 1.456 -9.959 1.00 94.06 194 GLU A O 1
ATOM 1596 N N . PHE A 1 195 ? 2.448 0.377 -11.881 1.00 94.81 195 PHE A N 1
ATOM 1597 C CA . PHE A 1 195 ? 3.772 0.968 -12.061 1.00 94.81 195 PHE A CA 1
ATOM 1598 C C . PHE A 1 195 ? 3.706 2.497 -12.202 1.00 94.81 195 PHE A C 1
ATOM 1600 O O . PHE A 1 195 ? 4.489 3.191 -11.555 1.00 94.81 195 PHE A O 1
ATOM 1607 N N . HIS A 1 196 ? 2.742 3.024 -12.963 1.00 94.62 196 HIS A N 1
ATOM 1608 C CA . HIS A 1 196 ? 2.498 4.464 -13.092 1.00 94.62 196 HIS A CA 1
ATOM 1609 C C . HIS A 1 196 ? 2.175 5.122 -11.749 1.00 94.62 196 HIS A C 1
ATOM 1611 O O . HIS A 1 196 ? 2.845 6.081 -11.364 1.00 94.62 196 HIS A O 1
ATOM 1617 N N . ARG A 1 197 ? 1.233 4.562 -10.978 1.00 92.44 197 ARG A N 1
ATOM 1618 C CA . ARG A 1 197 ? 0.883 5.058 -9.636 1.00 92.44 197 ARG A CA 1
ATOM 1619 C C . ARG A 1 197 ? 2.090 5.092 -8.705 1.00 92.44 197 ARG A C 1
ATOM 1621 O O . ARG A 1 197 ? 2.286 6.078 -7.997 1.00 92.44 197 ARG A O 1
ATOM 1628 N N . LEU A 1 198 ? 2.920 4.046 -8.723 1.00 91.06 198 LEU A N 1
ATOM 1629 C CA . LEU A 1 198 ? 4.150 3.994 -7.930 1.00 91.06 198 LEU A CA 1
ATOM 1630 C C . LEU A 1 198 ? 5.130 5.100 -8.336 1.00 91.06 198 LEU A C 1
ATOM 1632 O O . LEU A 1 198 ? 5.693 5.751 -7.455 1.00 91.06 198 LEU A O 1
ATOM 1636 N N . LEU A 1 199 ? 5.328 5.335 -9.639 1.00 91.06 199 LEU A N 1
ATOM 1637 C CA . LEU A 1 199 ? 6.186 6.416 -10.134 1.00 91.06 199 LEU A CA 1
ATOM 1638 C C . LEU A 1 199 ? 5.656 7.780 -9.690 1.00 91.06 199 LEU A C 1
ATOM 1640 O O . LEU A 1 199 ? 6.371 8.525 -9.026 1.00 91.06 199 LEU A O 1
ATOM 1644 N N . CYS A 1 200 ? 4.396 8.088 -9.989 1.00 89.81 200 CYS A N 1
ATOM 1645 C CA . CYS A 1 200 ? 3.779 9.368 -9.647 1.00 89.81 200 CYS A CA 1
ATOM 1646 C C . CYS A 1 200 ? 3.825 9.652 -8.142 1.00 89.81 200 CYS A C 1
ATOM 1648 O O . CYS A 1 200 ? 4.044 10.790 -7.731 1.00 89.81 200 CYS A O 1
ATOM 1650 N N . LYS A 1 201 ? 3.660 8.614 -7.317 1.00 86.50 201 LYS A N 1
ATOM 1651 C CA . LYS A 1 201 ? 3.641 8.747 -5.862 1.00 86.50 201 LYS A CA 1
ATOM 1652 C C . LYS A 1 201 ? 5.033 8.850 -5.241 1.00 86.50 201 LYS A C 1
ATOM 1654 O O . LYS A 1 201 ? 5.248 9.689 -4.374 1.00 86.50 201 LYS A O 1
ATOM 1659 N N . TYR A 1 202 ? 5.977 8.003 -5.653 1.00 85.44 202 TYR A N 1
ATOM 1660 C CA . TYR A 1 202 ? 7.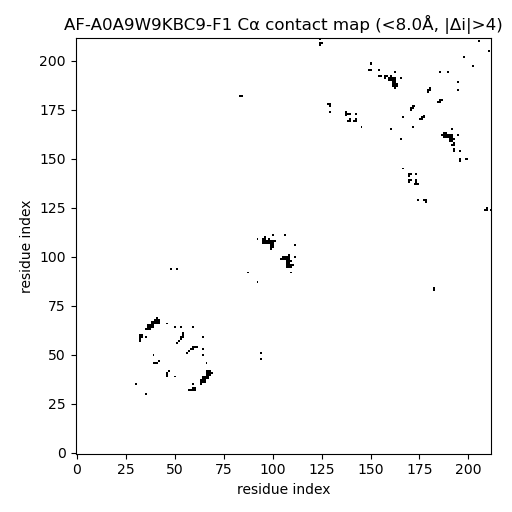231 7.806 -4.914 1.00 85.44 202 TYR A CA 1
ATOM 1661 C C . TYR A 1 202 ? 8.486 8.291 -5.633 1.00 85.44 202 TYR A C 1
ATOM 1663 O O . TYR A 1 202 ? 9.519 8.451 -4.978 1.00 85.44 202 TYR A O 1
ATOM 1671 N N . LEU A 1 203 ? 8.427 8.581 -6.936 1.00 84.62 203 LEU A N 1
ATOM 1672 C CA . LEU A 1 203 ? 9.563 9.152 -7.665 1.00 84.62 203 LEU A CA 1
ATOM 1673 C C . LEU A 1 203 ? 10.073 10.464 -7.035 1.00 84.62 203 LEU A C 1
ATOM 1675 O O . LEU A 1 203 ? 11.293 10.602 -6.910 1.00 84.62 203 LEU A O 1
ATOM 1679 N N . PRO A 1 204 ? 9.212 11.390 -6.550 1.00 81.06 204 PRO A N 1
ATOM 1680 C CA . PRO A 1 204 ? 9.684 12.593 -5.869 1.00 81.06 204 PRO A CA 1
ATOM 1681 C C . PRO A 1 204 ? 10.468 12.299 -4.589 1.00 81.06 204 PRO A C 1
ATOM 1683 O O . PRO A 1 204 ? 11.414 13.011 -4.298 1.00 81.06 204 PRO A O 1
ATOM 1686 N N . GLU A 1 205 ? 10.140 11.251 -3.834 1.00 70.38 205 GLU A N 1
ATOM 1687 C CA . GLU A 1 205 ? 10.818 10.925 -2.567 1.00 70.38 205 GLU A CA 1
ATOM 1688 C C . GLU A 1 205 ? 12.047 10.025 -2.746 1.00 70.38 205 GLU A C 1
ATOM 1690 O O . GLU A 1 205 ? 12.869 9.887 -1.834 1.00 70.38 205 GLU A O 1
ATOM 1695 N N . MET A 1 206 ? 12.204 9.412 -3.922 1.00 66.69 206 MET A N 1
ATOM 1696 C CA . MET A 1 206 ? 13.330 8.527 -4.205 1.00 66.69 206 MET A CA 1
ATOM 1697 C C . MET A 1 206 ? 14.677 9.197 -4.011 1.00 66.69 206 MET A C 1
ATOM 1699 O O . MET A 1 206 ? 15.559 8.587 -3.422 1.00 66.69 206 MET A O 1
ATOM 1703 N N . HIS A 1 207 ? 14.857 10.416 -4.520 1.00 57.91 207 HIS A N 1
ATOM 1704 C CA . HIS A 1 207 ? 16.155 11.087 -4.464 1.00 57.91 207 HIS A CA 1
ATOM 1705 C C . HIS A 1 207 ? 16.580 11.387 -3.022 1.00 57.91 207 HIS A C 1
ATOM 1707 O O . HIS A 1 207 ? 17.768 11.449 -2.751 1.00 57.91 207 HIS A O 1
ATOM 1713 N N . THR A 1 208 ? 15.626 11.536 -2.098 1.00 55.44 208 THR A N 1
ATOM 1714 C CA . THR A 1 208 ? 15.882 11.775 -0.671 1.00 55.44 208 THR A CA 1
ATOM 1715 C C . THR A 1 208 ? 16.155 10.476 0.094 1.00 55.44 208 THR A C 1
ATOM 1717 O O . THR A 1 208 ? 16.866 10.483 1.093 1.00 55.44 208 THR A O 1
ATOM 1720 N N . ARG A 1 209 ? 15.577 9.349 -0.350 1.00 49.50 209 ARG A N 1
ATOM 1721 C CA . ARG A 1 209 ? 15.754 8.022 0.276 1.00 49.50 209 ARG A CA 1
ATOM 1722 C C . ARG A 1 209 ? 16.903 7.211 -0.335 1.00 49.50 209 ARG A C 1
ATOM 1724 O O . ARG A 1 209 ? 17.393 6.278 0.300 1.00 49.50 209 ARG A O 1
ATOM 1731 N N . ASN A 1 210 ? 17.314 7.554 -1.555 1.00 48.94 210 ASN A N 1
ATOM 1732 C CA . ASN A 1 210 ? 18.320 6.861 -2.360 1.00 48.94 210 ASN A CA 1
ATOM 1733 C C . ASN A 1 210 ? 19.464 7.774 -2.818 1.00 48.94 210 ASN A C 1
ATOM 1735 O O . ASN A 1 210 ? 20.216 7.368 -3.702 1.00 48.94 210 ASN A O 1
ATOM 1739 N N . SER A 1 211 ? 19.603 8.972 -2.245 1.00 40.28 211 SER A N 1
ATOM 1740 C CA . SER A 1 211 ? 20.794 9.797 -2.429 1.00 40.28 211 SER A CA 1
ATOM 1741 C C . SER A 1 211 ? 22.031 9.004 -2.005 1.00 40.28 211 SER A C 1
ATOM 1743 O O . SER A 1 211 ? 22.119 8.519 -0.874 1.00 40.28 211 SER A O 1
ATOM 1745 N N . VAL A 1 212 ? 22.923 8.828 -2.977 1.00 37.75 212 VAL A N 1
ATOM 1746 C CA . VAL A 1 212 ? 24.345 8.530 -2.790 1.00 37.75 212 VAL A CA 1
ATOM 1747 C C . VAL A 1 212 ? 25.042 9.845 -2.467 1.00 37.75 212 VAL A C 1
ATOM 1749 O O . VAL A 1 212 ? 24.631 10.865 -3.071 1.00 37.75 212 VAL A O 1
#

Solvent-accessible surface area (backbone atoms only — not comparable to full-atom values): 12961 Å² total; per-residue (Å²): 135,69,67,65,62,54,56,52,48,57,50,52,50,49,52,50,50,52,49,49,52,50,57,56,60,69,74,49,88,77,74,62,32,90,78,50,75,46,81,35,82,40,88,45,72,68,40,53,51,50,51,51,43,37,40,72,74,59,54,26,56,67,95,37,55,44,74,46,66,92,72,92,69,82,88,70,83,69,82,64,81,75,71,54,74,83,78,79,44,68,73,53,46,60,53,28,56,70,38,60,26,95,90,42,79,92,38,26,39,38,55,55,51,50,55,53,43,67,71,41,56,84,68,66,62,74,93,74,89,78,90,75,94,71,90,69,89,68,67,54,69,59,37,50,51,57,50,52,52,56,67,73,48,64,65,79,78,41,67,92,38,28,40,54,81,77,50,60,70,60,38,69,72,29,69,65,41,54,54,48,27,66,54,69,72,55,54,54,81,37,55,30,46,59,51,46,52,49,45,76,68,41,53,81,53,40,62,78,73,64,61,126